Protein AF-A0A966CPY6-F1 (afdb_monomer_lite)

pLDDT: mean 91.12, std 6.65, range [56.59, 97.69]

Foldseek 3Di:
DQKQWDWDWDDDPPQKIWIKIAIPPFAQDPPPRDTDRIDTPPFMAHNDQDDPVSVVSRVVSVVVSVVVRVVVSCVRCVVVDDDPVNVVVVVLVVLQQDFLLVLLVVVLVPDDDPLSVLSVQLSVLVCVVQVNGDGNVNDDQVVLVVSLVCQQADCDPVDNVHRRDLQSSLSSSVSVLVSLVVCVVVVSDVDSRSVVYDGRDDDDDDDDDDDPVLLVVLVVFDAPDLLLSLLVNLCVQPVDDSVCLQQDFLLQWDQDPPQGIWGFDQRPPPRDTDIDHGDPVSVVSWDPRDDRNDRRSPPDDDDPVSVVSVVVSSVRD

Sequence (317 aa):
MATKVTLRQKKISKGRQSLYLDFYPAIPHPETGEPTRREFLGLYIFEKPKTPIDKQHNTETLQIGESIRQKRENFLNKPEIYSEYEKEQLRKKEKGEQCFIEYFRKLANKRKASNHDNWVSALNYIEAFTNGKLKFADLNEKFLEDFKEYLLSTKSKKSDKTTLSQNSAVSYFNKVKAALKQAYKDGILQNDLNAKISPIKAAETRREYLTIEELNKLVKTPCNNDLLKRAALFSALTGLRFSDIQKMVWGELEYIEGQGYFLNFNQKKTNGIEYYPISEQAVSLLNEKGEPTAKVFEGLEYSAYHNKHLFQWIGAA

Secondary structure (DSSP, 8-state):
-PPEEEEEEEEETTTEEEEEEEEEEEEE-TTT-SEEEEEEEEEEEESS--SHHHHHHHHHHHHHHHHHHHHHHHHHTTTT---HHHHHHHHHHHHHTSBHHHHHHHHHHT--GGGHHHHHHHHHHHHHHHTT--BGGG--HHHHHHHHHHHHHSEETTEEEEEPPHHHHHHHHHHHHHHHHHHHHTTSSSS-HHHHSPPPPPPP-PPP---HHHHHHHHHS--S-HHHHHHHHHHHHH---HHHHTT-BGGGEEEETTTEEEEEEE-TTT--EEEEEE-HHHHTTS-S---TTSBTTTT----HHHHHHHHHHHHH-

Radius of gyration: 38.35 Å; chains: 1; bounding box: 81×44×109 Å

Structure (mmCIF, N/CA/C/O backbone):
data_AF-A0A966CPY6-F1
#
_entry.id   AF-A0A966CPY6-F1
#
loop_
_atom_site.group_PDB
_atom_site.id
_atom_site.type_symbol
_atom_site.label_atom_id
_atom_site.label_alt_id
_atom_site.label_comp_id
_atom_site.label_asym_id
_atom_site.label_entity_id
_atom_site.label_seq_id
_atom_site.pdbx_PDB_ins_code
_atom_site.Cartn_x
_atom_site.Cartn_y
_atom_site.Cartn_z
_atom_site.occupancy
_atom_site.B_iso_or_equiv
_atom_site.auth_seq_id
_atom_site.auth_comp_id
_atom_site.auth_asym_id
_atom_site.auth_atom_id
_atom_site.pdbx_PDB_model_num
ATOM 1 N N . MET A 1 1 ? -40.790 -3.137 22.969 1.00 61.34 1 MET A N 1
ATOM 2 C CA . MET A 1 1 ? -41.794 -2.712 23.966 1.00 61.34 1 MET A CA 1
ATOM 3 C C . MET A 1 1 ? -41.071 -2.590 25.290 1.00 61.34 1 MET A C 1
ATOM 5 O O . MET A 1 1 ? -40.656 -3.615 25.822 1.00 61.34 1 MET A O 1
ATOM 9 N N . ALA A 1 2 ? -40.911 -1.367 25.794 1.00 80.75 2 ALA A N 1
ATOM 10 C CA . ALA A 1 2 ? -40.274 -1.114 27.079 1.00 80.75 2 ALA A CA 1
ATOM 11 C C . ALA A 1 2 ? -40.976 -1.876 28.215 1.00 80.75 2 ALA A C 1
ATOM 13 O O . ALA A 1 2 ? -42.200 -1.823 28.360 1.00 80.75 2 ALA A O 1
ATOM 14 N N . THR A 1 3 ? -40.190 -2.563 29.038 1.00 87.75 3 THR A N 1
ATOM 15 C CA . THR A 1 3 ? -40.637 -3.146 30.300 1.00 87.75 3 THR A CA 1
ATOM 16 C C . THR A 1 3 ? -40.741 -2.044 31.345 1.00 87.75 3 THR A C 1
ATOM 18 O O . THR A 1 3 ? -39.749 -1.411 31.706 1.00 87.75 3 THR A O 1
ATOM 21 N N . LYS A 1 4 ? -41.949 -1.821 31.860 1.00 90.81 4 LYS A N 1
ATOM 22 C CA . LYS A 1 4 ? -42.188 -0.883 32.958 1.00 90.81 4 LYS A CA 1
ATOM 23 C C . LYS A 1 4 ? -41.851 -1.553 34.284 1.00 90.81 4 LYS A C 1
ATOM 25 O O . LYS A 1 4 ? -42.346 -2.650 34.554 1.00 90.81 4 LYS A O 1
ATOM 30 N N . VAL A 1 5 ? -41.063 -0.881 35.125 1.00 95.25 5 VAL A N 1
ATOM 31 C CA . VAL A 1 5 ? -40.697 -1.386 36.459 1.00 95.25 5 VAL A CA 1
ATOM 32 C C . VAL A 1 5 ? -41.301 -0.491 37.531 1.00 95.25 5 VAL A C 1
ATOM 34 O O . VAL A 1 5 ? -40.997 0.696 37.605 1.00 95.25 5 VAL A O 1
ATOM 37 N N . THR A 1 6 ? -42.148 -1.046 38.396 1.00 96.50 6 THR A N 1
ATOM 38 C CA . THR A 1 6 ? -42.802 -0.286 39.477 1.00 96.50 6 THR A CA 1
ATOM 39 C C . THR A 1 6 ? -42.361 -0.808 40.837 1.00 96.50 6 THR A C 1
ATOM 41 O O . THR A 1 6 ? -42.453 -2.007 41.089 1.00 96.50 6 THR A O 1
ATOM 44 N N . LEU A 1 7 ? -41.920 0.077 41.735 1.00 97.50 7 LEU A N 1
ATOM 45 C CA . LEU A 1 7 ? -41.663 -0.286 43.128 1.00 97.50 7 LEU A CA 1
ATOM 46 C C . LEU A 1 7 ? -43.003 -0.437 43.861 1.00 97.50 7 LEU A C 1
ATOM 48 O O . LEU A 1 7 ? -43.820 0.483 43.882 1.00 97.50 7 LEU A O 1
ATOM 52 N N . ARG A 1 8 ? -43.249 -1.606 44.451 1.00 96.94 8 ARG A N 1
ATOM 53 C CA . ARG A 1 8 ? -44.476 -1.917 45.190 1.00 96.94 8 ARG A CA 1
ATOM 54 C C . ARG A 1 8 ? -44.164 -2.457 46.580 1.00 96.94 8 ARG A C 1
ATOM 56 O O . ARG A 1 8 ? -43.055 -2.887 46.882 1.00 96.94 8 ARG A O 1
ATOM 63 N N . GLN A 1 9 ? -45.187 -2.439 47.428 1.00 96.50 9 GLN A N 1
ATOM 64 C CA . GLN A 1 9 ? -45.127 -2.869 48.822 1.00 96.50 9 GLN A CA 1
ATOM 65 C C . GLN A 1 9 ? -46.063 -4.060 49.041 1.00 96.50 9 GLN A C 1
ATOM 67 O O . GLN A 1 9 ? -47.168 -4.104 48.493 1.00 96.50 9 GLN A O 1
ATOM 72 N N . LYS A 1 10 ? -45.633 -5.043 49.835 1.00 95.25 10 LYS A N 1
ATOM 73 C CA . LYS A 1 10 ? -46.457 -6.189 50.250 1.00 95.25 10 LYS A CA 1
ATOM 74 C C . LYS A 1 10 ? -46.386 -6.347 51.762 1.00 95.25 10 LYS A C 1
ATOM 76 O O . LYS A 1 10 ? -45.291 -6.422 52.312 1.00 95.25 10 LYS A O 1
ATOM 81 N N . LYS A 1 11 ? -47.538 -6.431 52.436 1.00 95.75 11 LYS A N 1
ATOM 82 C CA . LYS A 1 11 ? -47.587 -6.677 53.886 1.00 95.75 11 LYS A CA 1
ATOM 83 C C . LYS A 1 11 ? -46.911 -8.006 54.231 1.00 95.75 11 LYS A C 1
ATOM 85 O O . LYS A 1 11 ? -47.113 -9.006 53.542 1.00 95.75 11 LYS A O 1
ATOM 90 N N . ILE A 1 12 ? -46.126 -7.995 55.302 1.00 93.38 12 ILE A N 1
ATOM 91 C CA . ILE A 1 12 ? -45.437 -9.154 55.870 1.00 93.38 12 ILE A CA 1
ATOM 92 C C . ILE A 1 12 ? -45.636 -9.186 57.394 1.00 93.38 12 ILE A C 1
ATOM 94 O O . ILE A 1 12 ? -46.230 -8.287 57.992 1.00 93.38 12 ILE A O 1
ATOM 98 N N . SER A 1 13 ? -45.137 -10.242 58.035 1.00 91.44 13 SER A N 1
ATOM 99 C CA . SER A 1 13 ? -45.233 -10.426 59.484 1.00 91.44 13 SER A CA 1
ATOM 100 C C . SER A 1 13 ? -44.619 -9.265 60.284 1.00 91.44 13 SER A C 1
ATOM 102 O O . SER A 1 13 ? -43.684 -8.583 59.845 1.00 91.44 13 SER A O 1
ATOM 104 N N . LYS A 1 14 ? -45.113 -9.097 61.519 1.00 90.81 14 LYS A N 1
ATOM 105 C CA . LYS A 1 14 ? -44.635 -8.104 62.499 1.00 90.81 14 LYS A CA 1
ATOM 106 C C . LYS A 1 14 ? -44.871 -6.639 62.087 1.00 90.81 14 LYS A C 1
ATOM 108 O O . LYS A 1 14 ? -44.052 -5.783 62.398 1.00 90.81 14 LYS A O 1
ATOM 113 N N . GLY A 1 15 ? -45.976 -6.344 61.393 1.00 91.88 15 GLY A N 1
ATOM 114 C CA . GLY A 1 15 ? -46.367 -4.964 61.055 1.00 91.88 15 GLY A CA 1
ATOM 115 C C . GLY A 1 15 ? -45.402 -4.269 60.090 1.00 91.88 15 GLY A C 1
ATOM 116 O O . GLY A 1 15 ? -45.160 -3.066 60.200 1.00 91.88 15 GLY A O 1
ATOM 117 N N . ARG A 1 16 ? -44.804 -5.038 59.177 1.00 94.31 16 ARG A N 1
ATOM 118 C CA . ARG A 1 16 ? -43.844 -4.559 58.178 1.00 94.31 16 ARG A CA 1
ATOM 119 C C . ARG A 1 16 ? -44.403 -4.751 56.773 1.00 94.31 16 ARG A C 1
ATOM 121 O O . ARG A 1 16 ? -45.290 -5.573 56.545 1.00 94.31 16 ARG A O 1
ATOM 128 N N . GLN A 1 17 ? -43.848 -4.028 55.814 1.00 96.38 17 GLN A N 1
ATOM 129 C CA . GLN A 1 17 ? -44.116 -4.198 54.393 1.00 96.38 17 GLN A CA 1
ATOM 130 C C . GLN A 1 17 ? -42.796 -4.421 53.662 1.00 96.38 17 GLN A C 1
ATOM 132 O O . GLN A 1 17 ? -41.859 -3.651 53.841 1.00 96.38 17 GLN A O 1
ATOM 137 N N . SER A 1 18 ? -42.711 -5.473 52.854 1.00 96.81 18 SER A N 1
ATOM 138 C CA . SER A 1 18 ? -41.544 -5.742 52.015 1.00 96.81 18 SER A CA 1
ATOM 139 C C . SER A 1 18 ? -41.658 -5.006 50.682 1.00 96.81 18 SER A C 1
ATOM 141 O O . SER A 1 18 ? -42.750 -4.936 50.108 1.00 96.81 18 SER A O 1
ATOM 143 N N . LEU 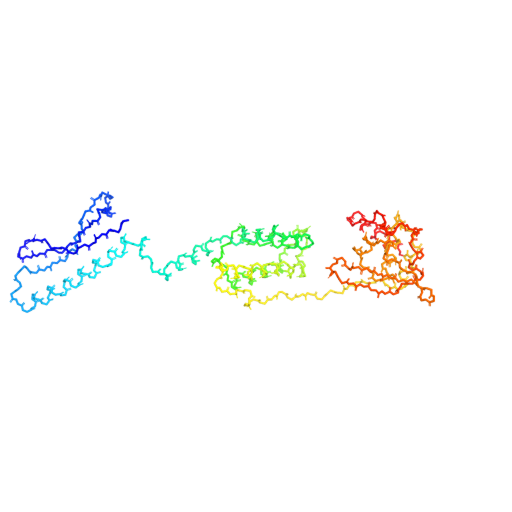A 1 19 ? -40.535 -4.477 50.197 1.00 97.69 19 LEU A N 1
ATOM 144 C CA . LEU A 1 19 ? -40.430 -3.848 48.884 1.00 97.69 19 LEU A CA 1
ATOM 145 C C . LEU A 1 19 ? -40.114 -4.888 47.806 1.00 97.69 19 LEU A C 1
ATOM 147 O O . LEU A 1 19 ? -39.253 -5.753 47.982 1.00 97.69 19 LEU A O 1
ATOM 151 N N . TYR A 1 20 ? -40.797 -4.782 46.671 1.00 97.06 20 TYR A N 1
ATOM 152 C CA . TYR A 1 20 ? -40.558 -5.611 45.494 1.00 97.06 20 TYR A CA 1
ATOM 153 C C . TYR A 1 20 ? -40.763 -4.806 44.214 1.00 97.06 20 TYR A C 1
ATOM 155 O O . TYR A 1 20 ? -41.496 -3.816 44.196 1.00 97.06 20 TYR A O 1
ATOM 163 N N . LEU A 1 21 ? -40.122 -5.243 43.138 1.00 97.38 21 LEU A N 1
ATOM 164 C CA . LEU A 1 21 ? -40.323 -4.706 41.800 1.00 97.38 21 LEU A CA 1
ATOM 165 C C . LEU A 1 21 ? -41.431 -5.487 41.099 1.00 97.38 21 LEU A C 1
ATOM 167 O O . LEU A 1 21 ? -41.453 -6.714 41.155 1.00 97.38 21 LEU A O 1
ATOM 171 N N . ASP A 1 22 ? -42.341 -4.771 40.450 1.00 96.44 22 ASP A N 1
ATOM 172 C CA . ASP A 1 22 ? -43.388 -5.310 39.585 1.00 96.44 22 ASP A CA 1
ATOM 173 C C . ASP A 1 22 ? -43.057 -4.987 38.123 1.00 96.44 22 ASP A C 1
ATOM 175 O O . ASP A 1 22 ? -42.852 -3.817 37.785 1.00 96.44 22 ASP A O 1
ATOM 179 N N . PHE A 1 23 ? -43.006 -6.018 37.278 1.00 95.25 23 PHE A N 1
ATOM 180 C CA . PHE A 1 23 ? -42.656 -5.920 35.858 1.00 95.25 23 PHE A CA 1
ATOM 181 C C . PHE A 1 23 ? -43.891 -6.064 34.967 1.00 95.25 23 PHE A C 1
ATOM 183 O O . PHE A 1 23 ? -44.749 -6.928 35.202 1.00 95.25 23 PHE A O 1
ATOM 190 N N . TYR A 1 24 ? -43.965 -5.232 33.927 1.00 91.94 24 TYR A N 1
ATOM 191 C CA . TYR A 1 24 ? -44.947 -5.362 32.853 1.00 91.94 24 TYR A CA 1
ATOM 192 C C . TYR A 1 24 ? -44.327 -4.998 31.488 1.00 91.94 24 TYR A C 1
ATOM 194 O O . TYR A 1 24 ? -43.913 -3.847 31.326 1.00 91.94 24 TYR A O 1
ATOM 202 N N . PRO A 1 25 ? -44.284 -5.920 30.502 1.00 91.81 25 PRO A N 1
ATOM 203 C CA . PRO A 1 25 ? -44.668 -7.336 30.590 1.00 91.81 25 PRO A CA 1
ATOM 204 C C . PRO A 1 25 ? -43.749 -8.148 31.529 1.00 91.81 25 PRO A C 1
ATOM 206 O O . PRO A 1 25 ? -42.799 -7.616 32.099 1.00 91.81 25 PRO A O 1
ATOM 209 N N . ALA A 1 26 ? -44.078 -9.426 31.753 1.00 91.81 26 ALA A N 1
ATOM 210 C CA . ALA A 1 26 ? -43.266 -10.321 32.581 1.00 91.81 26 ALA A CA 1
ATOM 211 C C . ALA A 1 26 ? -41.861 -10.518 31.982 1.00 91.81 26 ALA A C 1
ATOM 213 O O . ALA A 1 26 ? -41.711 -10.553 30.761 1.00 91.81 26 ALA A O 1
ATOM 214 N N . ILE A 1 27 ? -40.856 -10.677 32.843 1.00 89.69 27 ILE A N 1
ATOM 215 C CA . ILE A 1 27 ? -39.461 -10.917 32.450 1.00 89.69 27 ILE A CA 1
ATOM 216 C C . ILE A 1 27 ? -39.050 -12.356 32.791 1.00 89.69 27 ILE A C 1
ATOM 218 O O . ILE A 1 27 ? -39.612 -12.925 33.725 1.00 89.69 27 ILE A O 1
ATOM 222 N N . PRO A 1 28 ? -38.069 -12.956 32.100 1.00 88.38 28 PRO A N 1
ATOM 223 C CA . PRO A 1 28 ? -37.533 -14.261 32.484 1.00 88.38 28 PRO A CA 1
ATOM 224 C C . PRO A 1 28 ? -36.902 -14.216 33.883 1.00 88.38 28 PRO A C 1
ATOM 226 O O . PRO A 1 28 ? -36.107 -13.321 34.183 1.00 88.38 28 PRO A O 1
ATOM 229 N N . HIS A 1 29 ? -37.246 -15.172 34.745 1.00 84.56 29 HIS A N 1
ATOM 230 C CA . HIS A 1 29 ? -36.636 -15.297 36.066 1.00 84.56 29 HIS A CA 1
ATOM 231 C C . HIS A 1 29 ? -35.150 -15.690 35.931 1.00 84.56 29 HIS A C 1
ATOM 233 O O . HIS A 1 29 ? -34.853 -16.618 35.177 1.00 84.56 29 HIS A O 1
ATOM 239 N N . PRO A 1 30 ? -34.211 -15.053 36.664 1.00 76.12 30 PRO A N 1
ATOM 240 C CA . PRO A 1 30 ? -32.772 -15.279 36.481 1.00 76.12 30 PRO A CA 1
ATOM 241 C C . PRO A 1 30 ? -32.321 -16.735 36.656 1.00 76.12 30 PRO A C 1
ATOM 243 O O . PRO A 1 30 ? -31.389 -17.164 35.987 1.00 76.12 30 PRO A O 1
ATOM 246 N N . GLU A 1 31 ? -32.972 -17.481 37.551 1.00 81.44 31 GLU A N 1
ATOM 247 C CA . GLU A 1 31 ? -32.581 -18.859 37.893 1.00 81.44 31 GLU A CA 1
ATOM 248 C C . GLU A 1 31 ? -33.392 -19.927 37.155 1.00 81.44 31 GLU A C 1
ATOM 250 O O . GLU A 1 31 ? -32.872 -20.995 36.852 1.00 81.44 31 GLU A O 1
ATOM 255 N N . THR A 1 32 ? -34.670 -19.661 36.877 1.00 85.00 32 THR A N 1
ATOM 256 C CA . THR A 1 32 ? -35.603 -20.680 36.368 1.00 85.00 32 THR A CA 1
ATOM 257 C C . THR A 1 32 ? -35.980 -20.452 34.910 1.00 85.00 32 THR A C 1
ATOM 259 O O . THR A 1 32 ? -36.564 -21.336 34.298 1.00 85.00 32 THR A O 1
ATOM 262 N N . GLY A 1 33 ? -35.693 -19.275 34.342 1.00 83.25 33 GLY A N 1
ATOM 263 C CA . GLY A 1 33 ? -36.086 -18.892 32.982 1.00 83.25 33 GLY A CA 1
ATOM 264 C C . GLY A 1 33 ? -37.585 -18.617 32.801 1.00 83.25 33 GLY A C 1
ATOM 265 O O . GLY A 1 33 ? -37.963 -17.922 31.860 1.00 83.25 33 GLY A O 1
ATOM 266 N N . GLU A 1 34 ? -38.430 -19.090 33.719 1.00 89.44 34 GLU A N 1
ATOM 267 C CA . GLU A 1 34 ? -39.881 -18.908 33.689 1.00 89.44 34 GLU A CA 1
ATOM 268 C C . GLU A 1 34 ? -40.290 -17.426 33.795 1.00 89.44 34 GLU A C 1
ATOM 270 O O . GLU A 1 34 ? -39.645 -16.656 34.518 1.00 89.44 34 GLU A O 1
ATOM 275 N N . PRO A 1 35 ? -41.377 -16.994 33.128 1.00 91.06 35 PRO A N 1
ATOM 276 C CA . PRO A 1 35 ? -41.856 -15.621 33.220 1.00 91.06 35 PRO A CA 1
ATOM 277 C C . PRO A 1 35 ? -42.236 -15.233 34.656 1.00 91.06 35 PRO A C 1
ATOM 279 O O . PRO A 1 35 ? -43.163 -15.781 35.252 1.00 91.06 35 PRO A O 1
ATOM 282 N N . THR A 1 36 ? -41.574 -14.214 35.197 1.00 93.06 36 THR A N 1
ATOM 283 C CA . THR A 1 36 ? -41.914 -13.596 36.478 1.00 93.06 36 THR A CA 1
ATOM 284 C C . THR A 1 36 ? -42.356 -12.151 36.302 1.00 93.06 36 THR A C 1
ATOM 286 O O . THR A 1 36 ? -41.844 -11.382 35.487 1.00 93.06 36 THR A O 1
ATOM 289 N N . ARG A 1 37 ? -43.323 -11.755 37.128 1.00 94.31 37 ARG A N 1
ATOM 290 C CA . ARG A 1 37 ? -43.753 -10.364 37.272 1.00 94.31 37 ARG A CA 1
ATOM 291 C C . ARG A 1 37 ? -43.210 -9.686 38.519 1.00 94.31 37 ARG A C 1
ATOM 293 O O . ARG A 1 37 ? -43.475 -8.504 38.698 1.00 94.31 37 ARG A O 1
ATOM 300 N N . ARG A 1 38 ? -42.519 -10.409 39.404 1.00 94.12 38 ARG A N 1
ATOM 301 C CA . ARG A 1 38 ? -42.133 -9.893 40.722 1.00 94.12 38 ARG A CA 1
ATOM 302 C C . ARG A 1 38 ? -40.709 -10.285 41.097 1.00 94.12 38 ARG A C 1
ATOM 304 O O . ARG A 1 38 ? -40.342 -11.446 40.963 1.00 94.12 38 ARG A O 1
ATOM 311 N N . GLU A 1 39 ? -39.961 -9.330 41.640 1.00 94.75 39 GLU A N 1
ATOM 312 C CA . GLU A 1 39 ? -38.629 -9.531 42.232 1.00 94.75 39 GLU A CA 1
ATOM 313 C C . GLU A 1 39 ? -38.594 -8.848 43.609 1.00 94.75 39 GLU A C 1
ATOM 315 O O . GLU A 1 39 ? -38.745 -7.630 43.708 1.00 94.75 39 GLU A O 1
ATOM 320 N N . PHE A 1 40 ? -38.472 -9.625 44.691 1.00 94.81 40 PHE A N 1
ATOM 321 C CA . PHE A 1 40 ? -38.436 -9.092 46.059 1.00 94.81 40 PHE A CA 1
ATOM 322 C C . PHE A 1 40 ? -37.035 -8.585 46.401 1.00 94.81 40 PHE A C 1
ATOM 324 O O . PHE A 1 40 ? -36.060 -9.305 46.227 1.00 94.81 40 PHE A O 1
ATOM 331 N N . LEU A 1 41 ? -36.941 -7.367 46.943 1.00 95.25 41 LEU A N 1
ATOM 332 C CA . LEU A 1 41 ? -35.656 -6.692 47.173 1.00 95.25 41 LEU A CA 1
ATOM 333 C C . LEU A 1 41 ? -34.976 -7.082 48.495 1.00 95.25 41 LEU A C 1
ATOM 335 O O . LEU A 1 41 ? -33.896 -6.587 48.797 1.00 95.25 41 LEU A O 1
ATOM 339 N N . GLY A 1 42 ? -35.641 -7.872 49.343 1.00 94.31 42 GLY A N 1
ATOM 340 C CA . GLY A 1 42 ? -35.189 -8.139 50.717 1.00 94.31 42 GLY A CA 1
ATOM 341 C C . GLY A 1 42 ? -35.278 -6.927 51.660 1.00 94.31 42 GLY A C 1
ATOM 342 O O . GLY A 1 42 ? -34.964 -7.039 52.841 1.00 94.31 42 GLY A O 1
ATOM 343 N N . LEU A 1 43 ? -35.751 -5.780 51.167 1.00 95.38 43 LEU A N 1
ATOM 344 C CA . LEU A 1 43 ? -35.952 -4.554 51.934 1.00 95.38 43 LEU A CA 1
ATOM 345 C C . LEU A 1 43 ? -37.341 -4.532 52.582 1.00 95.38 43 LEU A C 1
ATOM 347 O O . LEU A 1 43 ? -38.312 -5.047 52.011 1.00 95.38 43 LEU A O 1
ATOM 351 N N . TYR A 1 44 ? -37.453 -3.900 53.753 1.00 96.19 44 TYR A N 1
ATOM 352 C CA . TYR A 1 44 ? -38.731 -3.693 54.428 1.00 96.19 44 TYR A CA 1
ATOM 353 C C . TYR A 1 44 ? -38.855 -2.308 55.062 1.00 96.19 44 TYR A C 1
ATOM 355 O O . TYR A 1 44 ? -37.881 -1.720 55.526 1.00 96.19 44 TYR A O 1
ATOM 363 N N . ILE A 1 45 ? -40.099 -1.852 55.160 1.00 96.38 45 ILE A N 1
ATOM 364 C CA . ILE A 1 45 ? -40.512 -0.650 55.883 1.00 96.38 45 ILE A CA 1
ATOM 365 C C . ILE A 1 45 ? -41.516 -1.017 56.980 1.00 96.38 45 ILE A C 1
ATOM 367 O O . ILE A 1 45 ? -42.192 -2.047 56.905 1.00 96.38 45 ILE A O 1
ATOM 371 N N . PHE A 1 46 ? -41.626 -0.193 58.015 1.00 96.06 46 PHE A N 1
ATOM 372 C CA . PHE A 1 46 ? -42.645 -0.338 59.055 1.00 96.06 46 PHE A CA 1
ATOM 373 C C . PHE A 1 46 ? -43.991 0.199 58.551 1.00 96.06 46 PHE A C 1
ATOM 375 O O . PHE A 1 46 ? -44.051 1.325 58.065 1.00 96.06 46 PHE A O 1
ATOM 382 N N . GLU A 1 47 ? -45.074 -0.580 58.681 1.00 92.50 47 GLU A N 1
ATOM 383 C CA . GLU A 1 47 ? -46.421 -0.199 58.208 1.00 92.50 47 GLU A CA 1
ATOM 384 C C . GLU A 1 47 ? -46.986 0.996 58.990 1.00 92.50 47 GLU A C 1
ATOM 386 O O . GLU A 1 47 ? -47.693 1.838 58.442 1.00 92.50 47 GLU A O 1
ATOM 391 N N . LYS A 1 48 ? -46.659 1.072 60.284 1.00 92.12 48 LYS A N 1
ATOM 392 C CA . LYS A 1 48 ? -47.033 2.166 61.187 1.00 92.12 48 LYS A CA 1
ATOM 393 C C . LYS A 1 48 ? -45.794 2.603 61.987 1.00 92.12 48 LYS A C 1
ATOM 395 O O . LYS A 1 48 ? -45.638 2.137 63.117 1.00 92.12 48 LYS A O 1
ATOM 400 N N . PRO A 1 49 ? -44.891 3.423 61.413 1.00 90.12 49 PRO A N 1
ATOM 401 C CA . PRO A 1 49 ? -43.672 3.861 62.097 1.00 90.12 49 PRO A CA 1
ATOM 402 C C . PRO A 1 49 ? -44.038 4.728 63.309 1.00 90.12 49 PRO A C 1
ATOM 404 O O . PRO A 1 49 ? -44.782 5.702 63.169 1.00 90.12 49 PRO A O 1
ATOM 407 N N . LYS A 1 50 ? -43.551 4.366 64.503 1.00 90.75 50 LYS A N 1
ATOM 408 C CA . LYS A 1 50 ? -43.927 5.041 65.759 1.00 90.75 50 LYS A CA 1
ATOM 409 C C . LYS A 1 50 ? -42.875 6.050 66.198 1.00 90.75 50 LYS A C 1
ATOM 411 O O . LYS A 1 50 ? -43.228 7.107 66.712 1.00 90.75 50 LYS A O 1
ATOM 416 N N . THR A 1 51 ? -41.602 5.736 65.981 1.00 93.44 51 THR A N 1
ATOM 417 C CA . THR A 1 51 ? -40.478 6.579 66.398 1.00 93.44 51 THR A CA 1
ATOM 418 C C . THR A 1 51 ? -39.930 7.417 65.233 1.00 93.44 51 THR A C 1
ATOM 420 O O . THR A 1 51 ? -40.152 7.075 64.066 1.00 93.44 51 THR A O 1
ATOM 423 N N . PRO A 1 52 ? -39.198 8.516 65.503 1.00 92.81 52 PRO A N 1
ATOM 424 C CA . PRO A 1 52 ? -38.459 9.243 64.468 1.00 92.81 52 PRO A CA 1
ATOM 425 C C . PRO A 1 52 ? -37.477 8.349 63.697 1.00 92.81 52 PRO A C 1
ATOM 427 O O . PRO A 1 52 ? -37.365 8.478 62.481 1.00 92.81 52 PRO A O 1
ATOM 430 N N . ILE A 1 53 ? -36.847 7.391 64.385 1.00 93.69 53 ILE A N 1
ATOM 431 C CA . ILE A 1 53 ? -35.921 6.417 63.792 1.00 93.69 53 ILE A CA 1
ATOM 432 C C . ILE A 1 53 ? -36.656 5.523 62.784 1.00 93.69 53 ILE A C 1
ATOM 434 O O . ILE A 1 53 ? -36.176 5.341 61.669 1.00 93.69 53 ILE A O 1
ATOM 438 N N . ASP A 1 54 ? -37.860 5.039 63.112 1.00 92.50 54 ASP A N 1
ATOM 439 C CA . ASP A 1 54 ? -38.662 4.218 62.188 1.00 92.50 54 ASP A CA 1
ATOM 440 C C . ASP A 1 54 ? -39.042 4.994 60.916 1.00 92.50 54 ASP A C 1
ATOM 442 O O . ASP A 1 54 ? -39.075 4.437 59.816 1.00 92.50 54 ASP A O 1
ATOM 446 N N . LYS A 1 55 ? -39.348 6.292 61.056 1.00 93.00 55 LYS A N 1
ATOM 447 C CA . LYS A 1 55 ? -39.682 7.168 59.922 1.00 93.00 55 LYS A CA 1
ATOM 448 C C . LYS A 1 55 ? -38.462 7.417 59.034 1.00 93.00 55 LYS A C 1
ATOM 450 O O . LYS A 1 55 ? -38.591 7.379 57.808 1.00 93.00 55 LYS A O 1
ATOM 455 N N . GLN A 1 56 ? -37.296 7.635 59.640 1.00 94.88 56 GLN A N 1
ATOM 456 C CA . GLN A 1 56 ? -36.038 7.803 58.917 1.00 94.88 56 GLN A CA 1
ATOM 457 C C . GLN A 1 56 ? -35.655 6.516 58.174 1.00 94.88 56 GLN A C 1
ATOM 459 O O . GLN A 1 56 ? -35.451 6.565 56.963 1.00 94.88 56 GLN A O 1
ATOM 464 N N . HIS A 1 57 ? -35.703 5.361 58.849 1.00 95.19 57 HIS A N 1
ATOM 465 C CA . HIS A 1 57 ? -35.494 4.041 58.239 1.00 95.19 57 HIS A CA 1
ATOM 466 C C . HIS A 1 57 ? -36.392 3.828 57.017 1.00 95.19 57 HIS A C 1
ATOM 468 O O . HIS A 1 57 ? -35.921 3.416 55.957 1.00 95.19 57 HIS A O 1
ATOM 474 N N . ASN A 1 58 ? -37.690 4.137 57.133 1.00 97.06 58 ASN A N 1
ATOM 475 C CA . ASN A 1 58 ? -38.623 4.021 56.012 1.00 97.06 58 ASN A CA 1
ATOM 476 C C . ASN A 1 58 ? -38.227 4.925 54.836 1.00 97.06 58 ASN A C 1
ATOM 478 O O . ASN A 1 58 ? -38.293 4.489 53.689 1.00 97.06 58 ASN A O 1
ATOM 482 N N . THR A 1 59 ? -37.817 6.163 55.117 1.00 95.69 59 THR A N 1
ATOM 483 C CA . THR A 1 59 ? -37.416 7.140 54.094 1.00 95.69 59 THR A CA 1
ATOM 484 C C . THR A 1 59 ? -36.184 6.662 53.331 1.00 95.69 59 THR A C 1
ATOM 486 O O . THR A 1 59 ? -36.217 6.575 52.105 1.00 95.69 59 THR A O 1
ATOM 489 N N . GLU A 1 60 ? -35.131 6.278 54.052 1.00 95.56 60 GLU A N 1
ATOM 490 C CA . GLU A 1 60 ? -33.883 5.775 53.470 1.00 95.56 60 GLU A CA 1
ATOM 491 C C . GLU A 1 60 ? -34.122 4.475 52.691 1.00 95.56 60 GLU A C 1
ATOM 493 O O . GLU A 1 60 ? -33.683 4.327 51.550 1.00 95.56 60 GLU A O 1
ATOM 498 N N . THR A 1 61 ? -34.908 3.552 53.250 1.00 95.75 61 THR A N 1
ATOM 499 C CA . THR A 1 61 ? -3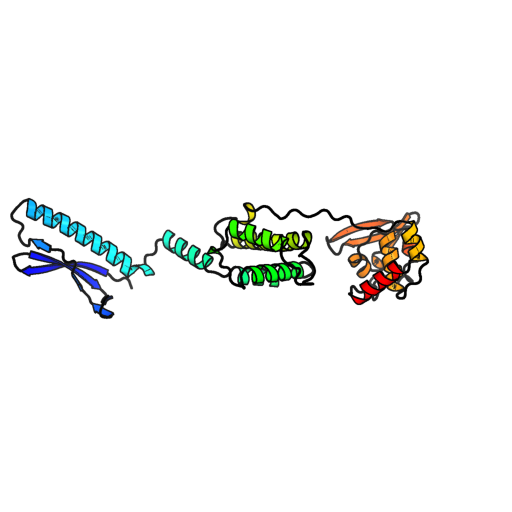5.218 2.275 52.593 1.00 95.75 61 THR A CA 1
ATOM 500 C C . THR A 1 61 ? -36.012 2.471 51.299 1.00 95.75 61 THR A C 1
ATOM 502 O O . THR A 1 61 ? -35.756 1.782 50.309 1.00 95.75 61 THR A O 1
ATOM 505 N N . LEU A 1 62 ? -36.959 3.415 51.269 1.00 96.12 62 LEU A N 1
ATOM 506 C CA . LEU A 1 62 ? -37.703 3.755 50.053 1.00 96.12 62 LEU A CA 1
ATOM 507 C C . LEU A 1 62 ? -36.801 4.397 48.994 1.00 96.12 62 LEU A C 1
ATOM 509 O O . LEU A 1 62 ? -36.918 4.043 47.823 1.00 96.12 62 LEU A O 1
ATOM 513 N N . GLN A 1 63 ? -35.876 5.277 49.388 1.00 95.31 63 GLN A N 1
ATOM 514 C CA . GLN A 1 63 ? -34.890 5.861 48.469 1.00 95.31 63 GLN A CA 1
ATOM 515 C C . GLN A 1 63 ? -33.987 4.787 47.848 1.00 95.31 63 GLN A C 1
ATOM 517 O O . GLN A 1 63 ? -33.766 4.788 46.634 1.00 95.31 63 GLN A O 1
ATOM 522 N N . ILE A 1 64 ? -33.516 3.830 48.653 1.00 94.69 64 ILE A N 1
ATOM 523 C CA . ILE A 1 64 ? -32.745 2.680 48.163 1.00 94.69 64 ILE A CA 1
ATOM 524 C C . ILE A 1 64 ? -33.590 1.854 47.184 1.00 94.69 64 ILE A C 1
ATOM 526 O O . ILE A 1 64 ? -33.127 1.538 46.087 1.00 94.69 64 ILE A O 1
ATOM 530 N N . GLY A 1 65 ? -34.839 1.541 47.544 1.00 96.56 65 GLY A N 1
ATOM 531 C CA . GLY A 1 65 ? -35.765 0.802 46.684 1.00 96.56 65 GLY A CA 1
ATOM 532 C C . GLY A 1 65 ? -36.000 1.484 45.333 1.00 96.56 65 GLY A C 1
ATOM 533 O O . GLY A 1 65 ? -35.981 0.819 44.297 1.00 96.56 65 GLY A O 1
ATOM 534 N N . GLU A 1 66 ? -36.153 2.809 45.324 1.00 95.75 66 GLU A N 1
ATOM 535 C CA . GLU A 1 66 ? -36.352 3.590 44.100 1.00 95.75 66 GLU A CA 1
ATOM 536 C C . GLU A 1 66 ? -35.088 3.624 43.228 1.00 95.75 66 GLU A C 1
ATOM 538 O O . GLU A 1 66 ? -35.168 3.461 42.009 1.00 95.75 66 GLU A O 1
ATOM 543 N N . SER A 1 67 ? -33.900 3.727 43.836 1.00 92.81 67 SER A N 1
ATOM 544 C CA . SER A 1 67 ? -32.628 3.614 43.109 1.00 92.81 67 SER A CA 1
ATOM 545 C C . SER A 1 67 ? -32.471 2.243 42.437 1.00 92.81 67 SER A C 1
ATOM 547 O O . SER A 1 67 ? -32.058 2.156 41.277 1.00 92.81 67 SER A O 1
ATOM 549 N N . ILE A 1 68 ? -32.844 1.161 43.133 1.00 94.44 68 ILE A N 1
ATOM 550 C CA . ILE A 1 68 ? -32.829 -0.198 42.571 1.00 94.44 68 ILE A CA 1
ATOM 551 C C . ILE A 1 68 ? -33.828 -0.309 41.413 1.00 94.44 68 ILE A C 1
ATOM 553 O O . ILE A 1 68 ? -33.472 -0.821 40.350 1.00 94.44 68 ILE A O 1
ATOM 557 N N . ARG A 1 69 ? -35.049 0.214 41.580 1.00 95.31 69 ARG A N 1
ATOM 558 C CA . ARG A 1 69 ? -36.082 0.243 40.534 1.00 95.31 69 ARG A CA 1
ATOM 559 C C . ARG A 1 69 ? -35.590 0.952 39.269 1.00 95.31 69 ARG A C 1
ATOM 561 O O . ARG A 1 69 ? -35.706 0.385 38.185 1.00 95.31 69 ARG A O 1
ATOM 568 N N . GLN A 1 70 ? -34.980 2.133 39.407 1.00 90.25 70 GLN A N 1
ATOM 569 C CA . GLN A 1 70 ? -34.403 2.892 38.288 1.00 90.25 70 GLN A CA 1
ATOM 570 C C . GLN A 1 70 ? -33.301 2.116 37.563 1.00 90.25 70 GLN A C 1
ATOM 572 O O . GLN A 1 70 ? -33.335 1.984 36.340 1.00 90.25 70 GLN A O 1
ATOM 577 N N . LYS A 1 71 ? -32.349 1.535 38.305 1.00 89.94 71 LYS A N 1
ATOM 578 C CA . LYS A 1 71 ? -31.288 0.702 37.714 1.00 89.94 71 LYS A CA 1
ATOM 579 C C . LYS A 1 71 ? -31.862 -0.502 36.968 1.00 89.94 71 LYS A C 1
ATOM 581 O O . LYS A 1 71 ? -31.379 -0.835 35.885 1.00 89.94 71 LYS A O 1
ATOM 586 N N . ARG A 1 72 ? -32.885 -1.152 37.532 1.00 90.69 72 ARG A N 1
ATOM 587 C CA . ARG A 1 72 ? -33.510 -2.338 36.938 1.00 90.69 72 ARG A CA 1
ATOM 588 C C . ARG A 1 72 ? -34.293 -2.001 35.674 1.00 90.69 72 ARG A C 1
ATOM 590 O O . ARG A 1 72 ? -34.164 -2.722 34.692 1.00 90.69 72 ARG A O 1
ATOM 597 N N . GLU A 1 73 ? -35.038 -0.899 35.670 1.00 89.62 73 GLU A N 1
ATOM 598 C CA . GLU A 1 73 ? -35.742 -0.414 34.477 1.00 89.62 73 GLU A CA 1
ATOM 599 C C . GLU A 1 73 ? -34.778 -0.077 33.345 1.00 89.62 73 GLU A C 1
ATOM 601 O O . GLU A 1 73 ? -34.958 -0.561 32.229 1.00 89.62 73 GLU A O 1
ATOM 606 N N . ASN A 1 74 ? -33.707 0.661 33.647 1.00 84.75 74 ASN A N 1
ATOM 607 C CA . ASN A 1 74 ? -32.670 0.968 32.665 1.00 84.75 74 ASN A CA 1
ATOM 608 C C . ASN A 1 74 ? -32.042 -0.311 32.106 1.00 84.75 74 ASN A C 1
ATOM 610 O O . ASN A 1 74 ? -31.835 -0.415 30.903 1.00 84.75 74 ASN A O 1
ATOM 614 N N . PHE A 1 75 ? -31.772 -1.303 32.962 1.00 84.75 75 PHE A N 1
ATOM 615 C CA . PHE A 1 75 ? -31.215 -2.587 32.541 1.00 84.75 75 PHE A CA 1
ATOM 616 C C . PHE A 1 75 ? -32.143 -3.355 31.590 1.00 84.75 75 PHE A C 1
ATOM 618 O O . PHE A 1 75 ? -31.678 -3.855 30.568 1.00 84.75 75 PHE A O 1
ATOM 625 N N . LEU A 1 76 ? -33.434 -3.452 31.919 1.00 83.50 76 LEU A N 1
ATOM 626 C CA . LEU A 1 76 ? -34.418 -4.196 31.126 1.00 83.50 76 LEU A CA 1
ATOM 627 C C . LEU A 1 76 ? -34.747 -3.499 29.801 1.00 83.50 76 LEU A C 1
ATOM 629 O O . LEU A 1 76 ? -35.013 -4.168 28.806 1.00 83.50 76 LEU A O 1
ATOM 633 N N . ASN A 1 77 ? -34.653 -2.170 29.768 1.00 78.44 77 ASN A N 1
ATOM 634 C CA . ASN A 1 77 ? -34.913 -1.360 28.580 1.00 78.44 77 ASN A CA 1
ATOM 635 C C . ASN A 1 77 ? -33.639 -0.991 27.799 1.00 78.44 77 ASN A C 1
ATOM 637 O O . ASN A 1 77 ? -33.712 -0.197 26.864 1.00 78.44 77 ASN A O 1
ATOM 641 N N . LYS A 1 78 ? -32.482 -1.592 28.123 1.00 67.75 78 LYS A N 1
ATOM 642 C CA . LYS A 1 78 ? -31.187 -1.370 27.442 1.00 67.75 78 LYS A CA 1
ATOM 643 C C . LYS A 1 78 ? -31.243 -1.362 25.906 1.00 67.75 78 LYS A C 1
ATOM 645 O O . LYS A 1 78 ? -30.596 -0.494 25.332 1.00 67.75 78 LYS A O 1
ATOM 650 N N . PRO A 1 79 ? -31.990 -2.252 25.216 1.00 58.19 79 PRO A N 1
ATOM 651 C CA . PRO A 1 79 ? -32.068 -2.207 23.754 1.00 58.19 79 PRO A CA 1
ATOM 652 C C . PRO A 1 79 ? -32.686 -0.906 23.212 1.00 58.19 79 PRO A C 1
ATOM 654 O O . PRO A 1 79 ? -32.350 -0.480 22.111 1.00 58.19 79 PRO A O 1
ATOM 657 N N . GLU A 1 80 ? -33.573 -0.266 23.981 1.00 56.59 80 GLU A N 1
ATOM 658 C CA . GLU A 1 80 ? -34.293 0.958 23.604 1.00 56.59 80 GLU A CA 1
ATOM 659 C C . GLU A 1 80 ? -33.626 2.231 24.182 1.00 56.59 80 GLU A C 1
ATOM 661 O O . GLU A 1 80 ? -33.786 3.313 23.620 1.00 56.59 80 GLU A O 1
ATOM 666 N N . ILE A 1 81 ? -32.814 2.108 25.243 1.00 57.16 81 ILE A N 1
ATOM 667 C CA . ILE A 1 81 ? -32.177 3.213 25.986 1.00 57.16 81 ILE A CA 1
ATOM 668 C C . ILE A 1 81 ? -30.647 3.043 26.013 1.00 57.16 81 ILE A C 1
ATOM 670 O O . ILE A 1 81 ? -30.030 2.978 27.072 1.00 57.16 81 ILE A O 1
ATOM 674 N N . TYR A 1 82 ? -30.001 2.961 24.852 1.00 61.31 82 TYR A N 1
ATOM 675 C CA . TYR A 1 82 ? -28.588 3.343 24.799 1.00 61.31 82 TYR A CA 1
ATOM 676 C C . TYR A 1 82 ? -28.511 4.854 24.620 1.00 61.31 82 TYR A C 1
ATOM 678 O O . TYR A 1 82 ? -29.085 5.393 23.664 1.00 61.31 82 TYR A O 1
ATOM 686 N N . SER A 1 83 ? -27.776 5.529 25.503 1.00 71.31 83 SER A N 1
ATOM 687 C CA . SER A 1 83 ? -27.359 6.908 25.245 1.00 71.31 83 SER A CA 1
ATOM 688 C C . SER A 1 83 ? -26.569 6.973 23.932 1.00 71.31 83 SER A C 1
ATOM 690 O O . SER A 1 83 ? -25.962 5.984 23.509 1.00 71.31 83 SER A O 1
ATOM 692 N N . GLU A 1 84 ? -26.553 8.126 23.261 1.00 74.19 84 GLU A N 1
ATOM 693 C CA . GLU A 1 84 ? -25.753 8.291 22.036 1.00 74.19 84 GLU A CA 1
ATOM 694 C C . GLU A 1 84 ? -24.280 7.930 22.265 1.00 74.19 84 GLU A C 1
ATOM 696 O O . GLU A 1 84 ? -23.673 7.266 21.427 1.00 74.19 84 GLU A O 1
ATOM 701 N N . TYR A 1 85 ? -23.749 8.262 23.445 1.00 75.81 85 TYR A N 1
ATOM 702 C CA . TYR A 1 85 ? -22.407 7.882 23.873 1.00 75.81 85 TYR A CA 1
ATOM 703 C C . TYR A 1 85 ? -22.205 6.359 23.911 1.00 75.81 85 TYR A C 1
ATOM 705 O O . TYR A 1 85 ? -21.225 5.850 23.369 1.00 75.81 85 TYR A O 1
ATOM 713 N N . GLU A 1 86 ? -23.128 5.600 24.505 1.00 77.81 86 GLU A N 1
ATOM 714 C CA . GLU A 1 86 ? -23.019 4.136 24.561 1.00 77.81 86 GLU A CA 1
ATOM 715 C C . GLU A 1 86 ? -23.179 3.492 23.182 1.00 77.81 86 GLU A C 1
ATOM 717 O O . GLU A 1 86 ? -22.436 2.564 22.856 1.00 77.81 86 GLU A O 1
ATOM 722 N N . LYS A 1 87 ? -24.084 4.013 22.340 1.00 80.56 87 LYS A N 1
ATOM 723 C CA . LYS A 1 87 ? -24.191 3.589 20.932 1.00 80.56 87 LYS A CA 1
ATOM 724 C C . LYS A 1 87 ? -22.877 3.830 20.194 1.00 80.56 87 LYS A C 1
ATOM 726 O O . LYS A 1 87 ? -22.430 2.977 19.429 1.00 80.56 87 LYS A O 1
ATOM 731 N N . GLU A 1 88 ? -22.229 4.966 20.438 1.00 83.00 88 GLU A N 1
ATOM 732 C CA . GLU A 1 88 ? -20.937 5.284 19.838 1.00 83.00 88 GLU A CA 1
ATOM 733 C C . GLU A 1 88 ? -19.826 4.340 20.326 1.00 83.00 88 GLU A C 1
ATOM 735 O O . GLU A 1 88 ? -19.034 3.864 19.509 1.00 83.00 88 GLU A O 1
ATOM 740 N N . GLN A 1 89 ? -19.781 4.017 21.622 1.00 84.75 89 GLN A N 1
ATOM 741 C CA . GLN A 1 89 ? -18.825 3.055 22.186 1.00 84.75 89 GLN A CA 1
ATOM 742 C C . GLN A 1 89 ? -19.016 1.648 21.611 1.00 84.75 89 GLN A C 1
ATOM 744 O O . GLN A 1 89 ? -18.040 1.006 21.219 1.00 84.75 89 GLN A O 1
ATOM 749 N N . LEU A 1 90 ? -20.264 1.186 21.489 1.00 85.06 90 LEU A N 1
ATOM 750 C CA . LEU A 1 90 ? -20.577 -0.089 20.842 1.00 85.06 90 LEU A CA 1
ATOM 751 C C . LEU A 1 90 ? -20.127 -0.089 19.381 1.00 85.06 90 LEU A C 1
ATOM 753 O O . LEU A 1 90 ? -19.413 -1.000 18.969 1.00 85.06 90 LEU A O 1
ATOM 757 N N . ARG A 1 91 ? -20.420 0.979 18.630 1.00 86.81 91 ARG A N 1
ATOM 758 C CA . ARG A 1 91 ? -19.975 1.118 17.237 1.00 86.81 91 ARG A CA 1
ATOM 759 C C . ARG A 1 91 ? -18.449 1.109 17.110 1.00 86.81 91 ARG A C 1
ATOM 761 O O . ARG A 1 91 ? -17.911 0.532 16.166 1.00 86.81 91 ARG A O 1
ATOM 768 N N . LYS A 1 92 ? -17.730 1.760 18.034 1.00 87.50 92 LYS A N 1
ATOM 769 C CA . LYS A 1 92 ? -16.254 1.747 18.083 1.00 87.50 92 LYS A CA 1
ATOM 770 C C . LYS A 1 92 ? -15.728 0.339 18.344 1.00 87.50 92 LYS A C 1
ATOM 772 O O . LYS A 1 92 ? -14.807 -0.090 17.655 1.00 87.50 92 LYS A O 1
ATOM 777 N N . LYS A 1 93 ? -16.343 -0.387 19.280 1.00 89.44 93 LYS A N 1
ATOM 778 C CA . LYS A 1 93 ? -15.999 -1.780 19.577 1.00 89.44 93 LYS A CA 1
ATOM 779 C C . LYS A 1 93 ? -16.240 -2.683 18.369 1.00 89.44 93 LYS A C 1
ATOM 781 O O . LYS A 1 93 ? -15.325 -3.379 17.952 1.00 89.44 93 LYS A O 1
ATOM 786 N N . GLU A 1 94 ? -17.414 -2.606 17.746 1.00 90.38 94 GLU A N 1
ATOM 787 C CA . GLU A 1 94 ? -17.748 -3.372 16.537 1.00 90.38 94 GLU A CA 1
ATOM 788 C C . GLU A 1 94 ? -16.763 -3.116 15.393 1.00 90.38 94 GLU A C 1
ATOM 790 O O . GLU A 1 94 ? -16.309 -4.055 14.744 1.00 90.38 94 GLU A O 1
ATOM 795 N N . LYS A 1 95 ? -16.389 -1.852 15.160 1.00 92.19 95 LYS A N 1
ATOM 796 C CA . LYS A 1 95 ? -15.358 -1.486 14.177 1.00 92.19 95 LYS A CA 1
ATOM 797 C C . LYS A 1 95 ? -13.984 -2.047 14.543 1.00 92.19 95 LYS A C 1
ATOM 799 O O . LYS A 1 95 ? -13.279 -2.526 13.660 1.00 92.19 95 LYS A O 1
ATOM 804 N N . GLY A 1 96 ? -13.620 -2.013 15.824 1.00 92.44 96 GLY A N 1
ATOM 805 C CA . GLY A 1 96 ? -12.378 -2.585 16.344 1.00 92.44 96 GLY A CA 1
ATOM 806 C C . GLY A 1 96 ? -12.274 -4.099 16.139 1.00 92.44 96 GLY A C 1
ATOM 807 O O . GLY A 1 96 ? -11.193 -4.592 15.834 1.00 92.44 96 GLY A O 1
ATOM 808 N N . GLU A 1 97 ? -13.388 -4.826 16.231 1.00 94.19 97 GLU A N 1
ATOM 809 C CA . GLU A 1 97 ? -13.443 -6.283 16.029 1.00 94.19 97 GLU A CA 1
ATOM 810 C C . GLU A 1 97 ? -13.307 -6.712 14.557 1.00 94.19 97 GLU A C 1
ATOM 812 O O . GLU A 1 97 ? -13.089 -7.891 14.269 1.00 94.19 97 GLU A O 1
ATOM 817 N N . GLN A 1 98 ? -13.414 -5.778 13.605 1.00 95.19 98 GLN A N 1
ATOM 818 C CA . GLN A 1 98 ? -13.246 -6.090 12.187 1.00 95.19 98 GLN A CA 1
ATOM 819 C C . GLN A 1 98 ? -11.809 -6.532 11.876 1.00 95.19 98 GLN A C 1
ATOM 821 O O . GLN A 1 98 ? -10.840 -6.075 12.483 1.00 95.19 98 GLN A O 1
ATOM 826 N N . CYS A 1 99 ? -11.663 -7.401 10.875 1.00 96.44 99 CYS A N 1
ATOM 827 C CA . CYS A 1 99 ? -10.363 -7.899 10.438 1.00 96.44 99 CYS A CA 1
ATOM 828 C C . CYS A 1 99 ? -9.650 -6.879 9.534 1.00 96.44 99 CYS A C 1
ATOM 830 O O . CYS A 1 99 ? -10.115 -6.574 8.429 1.00 96.44 99 CYS A O 1
ATOM 832 N N . PHE A 1 100 ? -8.488 -6.394 9.972 1.00 97.50 100 PHE A N 1
ATOM 833 C CA . PHE A 1 100 ? -7.632 -5.506 9.189 1.00 97.50 100 PHE A CA 1
ATOM 834 C C . PHE A 1 100 ? -7.091 -6.191 7.933 1.00 97.50 100 PHE A C 1
ATOM 836 O O . PHE A 1 100 ? -7.008 -5.552 6.887 1.00 97.50 100 PHE A O 1
ATOM 843 N N . ILE A 1 101 ? -6.753 -7.483 8.002 1.00 97.44 101 ILE A N 1
ATOM 844 C CA . ILE A 1 101 ? -6.222 -8.235 6.853 1.00 97.44 101 ILE A CA 1
ATOM 845 C C . ILE A 1 101 ? -7.239 -8.265 5.707 1.00 97.44 101 ILE A C 1
ATOM 847 O O . ILE A 1 101 ? -6.899 -7.948 4.568 1.00 97.44 101 ILE A O 1
ATOM 851 N N . GLU A 1 102 ? -8.509 -8.548 6.007 1.00 96.69 102 GLU A N 1
ATOM 852 C CA . GLU A 1 102 ? -9.581 -8.537 5.003 1.00 96.69 102 GLU A CA 1
ATOM 853 C C . GLU A 1 102 ? -9.805 -7.139 4.416 1.00 96.69 102 GLU A C 1
ATOM 855 O O . GLU A 1 102 ? -10.002 -6.977 3.208 1.00 96.69 102 GLU A O 1
ATOM 860 N N . TYR A 1 103 ? -9.736 -6.103 5.254 1.00 96.94 103 TYR A N 1
ATOM 861 C CA . TYR A 1 103 ? -9.795 -4.721 4.789 1.00 96.94 103 TYR A CA 1
ATOM 862 C C . TYR A 1 103 ? -8.617 -4.386 3.857 1.00 96.94 103 TYR A C 1
ATOM 864 O O . TYR A 1 103 ? -8.818 -3.844 2.767 1.00 96.94 103 TYR A O 1
ATOM 872 N N . PHE A 1 104 ? -7.397 -4.774 4.232 1.00 97.25 104 PHE A N 1
ATOM 873 C CA . PHE A 1 104 ? -6.197 -4.583 3.425 1.00 97.25 104 PHE A CA 1
ATOM 874 C C . PHE A 1 104 ? -6.298 -5.314 2.082 1.00 97.25 104 PHE A C 1
ATOM 876 O O . PHE A 1 104 ? -5.998 -4.729 1.041 1.00 97.25 104 PHE A O 1
ATOM 883 N N . ARG A 1 105 ? -6.792 -6.558 2.074 1.00 96.00 105 ARG A N 1
ATOM 884 C CA . ARG A 1 105 ? -7.026 -7.343 0.854 1.00 96.00 105 ARG A CA 1
ATOM 885 C C . ARG A 1 105 ? -8.023 -6.657 -0.078 1.00 96.00 105 ARG A C 1
ATOM 887 O O . ARG A 1 105 ? -7.757 -6.518 -1.272 1.00 96.00 105 ARG A O 1
ATOM 894 N N . LYS A 1 106 ? -9.132 -6.132 0.458 1.00 95.31 106 LYS A N 1
ATOM 895 C CA . LYS A 1 106 ? -10.090 -5.3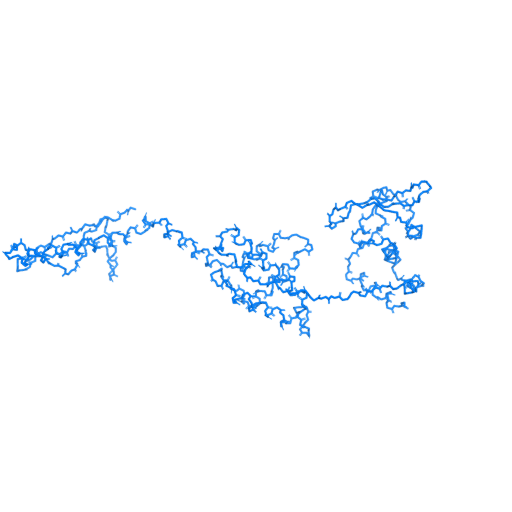25 -0.320 1.00 95.31 106 LYS A CA 1
ATOM 896 C C . LYS A 1 106 ? -9.430 -4.084 -0.923 1.00 95.31 106 LYS A C 1
ATOM 898 O O . LYS A 1 106 ? -9.703 -3.755 -2.077 1.00 95.31 106 LYS A O 1
ATOM 903 N N . LEU A 1 107 ? -8.558 -3.399 -0.179 1.00 94.75 107 LEU A N 1
ATOM 904 C CA . LEU A 1 107 ? -7.805 -2.260 -0.708 1.00 94.75 107 LEU A CA 1
ATOM 905 C C . LEU A 1 107 ? -6.825 -2.674 -1.809 1.00 94.75 107 LEU A C 1
ATOM 907 O O . LEU A 1 107 ? -6.750 -1.975 -2.818 1.00 94.75 107 LEU A O 1
ATOM 911 N N . ALA A 1 108 ? -6.112 -3.789 -1.641 1.00 93.62 108 ALA A N 1
ATOM 912 C CA . ALA A 1 108 ? -5.178 -4.322 -2.630 1.00 93.62 108 ALA A CA 1
ATOM 913 C C . ALA A 1 108 ? -5.887 -4.667 -3.952 1.00 93.62 108 ALA A C 1
ATOM 915 O O . ALA A 1 108 ? -5.447 -4.225 -5.015 1.00 93.62 108 ALA A O 1
ATOM 916 N N . ASN A 1 109 ? -7.038 -5.345 -3.881 1.00 92.00 109 ASN A N 1
ATOM 917 C CA . ASN A 1 109 ? -7.834 -5.753 -5.047 1.00 92.00 109 ASN A CA 1
ATOM 918 C C . ASN A 1 109 ? -8.421 -4.571 -5.834 1.00 92.00 109 ASN A C 1
ATOM 920 O O . ASN A 1 109 ? -8.660 -4.679 -7.033 1.00 92.00 109 ASN A O 1
ATOM 924 N N . LYS A 1 110 ? -8.627 -3.416 -5.190 1.00 90.94 110 LYS A N 1
ATOM 925 C CA . LYS A 1 110 ? -9.055 -2.185 -5.878 1.00 90.94 110 LYS A CA 1
ATOM 926 C C . LYS A 1 110 ? -7.931 -1.523 -6.684 1.00 90.94 110 LYS A C 1
ATOM 928 O O . LYS A 1 110 ? -8.205 -0.623 -7.480 1.00 90.94 110 LYS A O 1
ATOM 933 N N . ARG A 1 111 ? -6.662 -1.889 -6.464 1.00 88.00 111 ARG A N 1
ATOM 934 C CA . ARG A 1 111 ? -5.522 -1.295 -7.179 1.00 88.00 111 ARG A CA 1
ATOM 935 C C . ARG A 1 111 ? -5.351 -1.950 -8.542 1.00 88.00 111 ARG A C 1
ATOM 937 O O . ARG A 1 111 ? -5.433 -3.163 -8.660 1.00 88.00 111 ARG A O 1
ATOM 944 N N . LYS A 1 112 ? -5.058 -1.130 -9.550 1.00 78.62 112 LYS A N 1
ATOM 945 C CA . LYS A 1 112 ? -4.772 -1.561 -10.923 1.00 78.62 112 LYS A CA 1
ATOM 946 C C . LYS A 1 112 ? -3.294 -1.323 -11.263 1.00 78.62 112 LYS A C 1
ATOM 948 O O . LYS A 1 112 ? -2.655 -0.453 -10.662 1.00 78.62 112 LYS A O 1
ATOM 953 N N . ALA A 1 113 ? -2.790 -2.051 -12.261 1.00 72.19 113 ALA A N 1
ATOM 954 C CA . ALA A 1 113 ? -1.467 -1.869 -12.873 1.00 72.19 113 ALA A CA 1
ATOM 955 C C . ALA A 1 113 ? -0.273 -2.018 -11.898 1.00 72.19 113 ALA A C 1
ATOM 957 O O . ALA A 1 113 ? -0.374 -2.704 -10.885 1.00 72.19 113 ALA A O 1
ATOM 958 N N . SER A 1 114 ? 0.866 -1.374 -12.201 1.00 67.50 114 SER A N 1
ATOM 959 C CA . SER A 1 114 ? 2.194 -1.616 -11.596 1.00 67.50 114 SER A CA 1
ATOM 960 C C . SER A 1 114 ? 2.297 -1.422 -10.077 1.00 67.50 114 SER A C 1
ATOM 962 O O . SER A 1 114 ? 3.337 -1.691 -9.483 1.00 67.50 114 SER A O 1
ATOM 964 N N . ASN A 1 115 ? 1.260 -0.886 -9.433 1.00 77.19 115 ASN A N 1
ATOM 965 C CA . ASN A 1 115 ? 1.217 -0.740 -7.983 1.00 77.19 115 ASN A CA 1
ATOM 966 C C . ASN A 1 115 ? 0.552 -1.929 -7.284 1.00 77.19 115 ASN A C 1
ATOM 968 O O . ASN A 1 115 ? 0.773 -2.083 -6.084 1.00 77.19 115 ASN A O 1
ATOM 972 N N . HIS A 1 116 ? -0.241 -2.738 -7.991 1.00 87.38 116 HIS A N 1
ATOM 973 C CA . HIS A 1 116 ? -0.981 -3.864 -7.423 1.00 87.38 116 HIS A CA 1
ATOM 974 C C . HIS A 1 116 ? -0.041 -4.916 -6.817 1.00 87.38 116 HIS A C 1
ATOM 976 O O . HIS A 1 116 ? -0.209 -5.267 -5.652 1.00 87.38 116 HIS A O 1
ATOM 982 N N . ASP A 1 117 ? 1.026 -5.297 -7.521 1.00 88.75 117 ASP A N 1
ATOM 983 C CA . ASP A 1 117 ? 1.979 -6.320 -7.057 1.00 88.75 117 ASP A CA 1
ATOM 984 C C . ASP A 1 117 ? 2.650 -5.957 -5.725 1.00 88.75 117 ASP A C 1
ATOM 986 O O . ASP A 1 117 ? 2.875 -6.817 -4.872 1.00 88.75 117 ASP A O 1
ATOM 990 N N . ASN A 1 118 ? 2.918 -4.666 -5.503 1.00 92.31 118 ASN A N 1
ATOM 991 C CA . ASN A 1 118 ? 3.461 -4.175 -4.235 1.00 92.31 118 ASN A CA 1
ATOM 992 C C . ASN A 1 118 ? 2.442 -4.285 -3.092 1.00 92.31 118 ASN A C 1
ATOM 994 O O . ASN A 1 118 ? 2.830 -4.543 -1.955 1.00 92.31 118 ASN A O 1
ATOM 998 N N . TRP A 1 119 ? 1.150 -4.083 -3.374 1.00 95.62 119 TRP A N 1
ATOM 999 C CA . TRP A 1 119 ? 0.079 -4.291 -2.396 1.00 95.62 119 TRP A CA 1
ATOM 1000 C C . TRP A 1 119 ? -0.112 -5.775 -2.081 1.00 95.62 119 TRP A C 1
ATOM 1002 O O . TRP A 1 119 ? -0.203 -6.125 -0.910 1.00 95.62 119 TRP A O 1
ATOM 1012 N N . VAL A 1 120 ? -0.110 -6.642 -3.094 1.00 94.69 120 VAL A N 1
ATOM 1013 C CA . VAL A 1 120 ? -0.208 -8.100 -2.912 1.00 94.69 120 VAL A CA 1
ATOM 1014 C C . VAL A 1 120 ? 0.989 -8.630 -2.125 1.00 94.69 120 VAL A C 1
ATOM 1016 O O . VAL A 1 120 ? 0.826 -9.390 -1.176 1.00 94.69 120 VAL A O 1
ATOM 1019 N N . SER A 1 121 ? 2.198 -8.172 -2.450 1.00 95.00 121 SER A N 1
ATOM 1020 C CA . SER A 1 121 ? 3.399 -8.552 -1.704 1.00 95.00 121 SER A CA 1
ATOM 1021 C C . SER A 1 121 ? 3.320 -8.089 -0.247 1.00 95.00 121 SER A C 1
ATOM 1023 O O . SER A 1 121 ? 3.576 -8.885 0.653 1.00 95.00 121 SER A O 1
ATOM 1025 N N . ALA A 1 122 ? 2.901 -6.844 0.006 1.00 96.62 122 ALA A N 1
ATOM 1026 C CA . ALA A 1 122 ? 2.696 -6.348 1.366 1.00 96.62 122 ALA A CA 1
ATOM 1027 C C . ALA A 1 122 ? 1.655 -7.176 2.140 1.00 96.62 122 ALA A C 1
ATOM 1029 O O . ALA A 1 122 ? 1.909 -7.524 3.292 1.00 96.62 122 ALA A O 1
ATOM 1030 N N . LEU A 1 123 ? 0.536 -7.538 1.495 1.00 96.69 123 LEU A N 1
ATOM 1031 C CA . LEU A 1 123 ? -0.496 -8.409 2.064 1.00 96.69 123 LEU A CA 1
ATOM 1032 C C . LEU A 1 123 ? 0.096 -9.765 2.469 1.00 96.69 123 LEU A C 1
ATOM 1034 O O . LEU A 1 123 ? -0.048 -10.180 3.612 1.00 96.69 123 LEU A O 1
ATOM 1038 N N . ASN A 1 124 ? 0.845 -10.405 1.571 1.00 96.00 124 ASN A N 1
ATOM 1039 C CA . ASN A 1 124 ? 1.472 -11.699 1.829 1.00 96.00 124 ASN A CA 1
ATOM 1040 C C . ASN A 1 124 ? 2.411 -11.667 3.048 1.00 96.00 124 ASN A C 1
ATOM 1042 O O . ASN A 1 124 ? 2.519 -12.663 3.768 1.00 96.00 124 ASN A O 1
ATOM 1046 N N 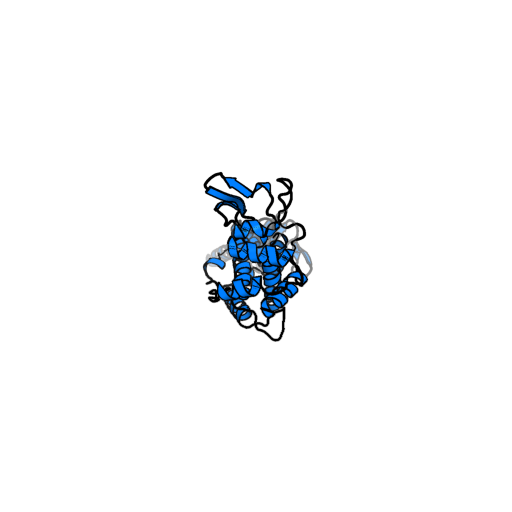. TYR A 1 125 ? 3.136 -10.565 3.261 1.00 97.38 125 TYR A N 1
ATOM 1047 C CA . TYR A 1 125 ? 4.035 -10.415 4.408 1.00 97.38 125 TYR A CA 1
ATOM 1048 C C . TYR A 1 125 ? 3.283 -10.158 5.714 1.00 97.38 125 TYR A C 1
ATOM 1050 O O . TYR A 1 125 ? 3.605 -10.790 6.717 1.00 97.38 125 TYR A O 1
ATOM 1058 N N . ILE A 1 126 ? 2.275 -9.280 5.719 1.00 97.12 126 ILE A N 1
ATOM 1059 C CA . ILE A 1 126 ? 1.498 -9.027 6.940 1.00 97.12 126 ILE A CA 1
ATOM 1060 C C . ILE A 1 126 ? 0.632 -10.233 7.326 1.00 97.12 126 ILE A C 1
ATOM 1062 O O . ILE A 1 126 ? 0.501 -10.535 8.509 1.00 97.12 126 ILE A O 1
ATOM 1066 N N . GLU A 1 127 ? 0.108 -10.982 6.355 1.00 96.44 127 GLU A N 1
ATOM 1067 C CA . GLU A 1 127 ? -0.593 -12.247 6.605 1.00 96.44 127 GLU A CA 1
ATOM 1068 C C . GLU A 1 127 ? 0.330 -13.287 7.238 1.00 96.44 127 GLU A C 1
ATOM 1070 O O . GLU A 1 127 ? -0.065 -13.935 8.200 1.00 96.44 127 GLU A O 1
ATOM 1075 N N . ALA A 1 128 ? 1.568 -13.411 6.752 1.00 96.00 128 ALA A N 1
ATOM 1076 C CA . ALA A 1 128 ? 2.545 -14.323 7.341 1.00 96.00 128 ALA A CA 1
ATOM 1077 C C . ALA A 1 128 ? 2.939 -13.905 8.766 1.00 96.00 128 ALA A C 1
ATOM 1079 O O . ALA A 1 128 ? 3.060 -14.756 9.636 1.00 96.00 128 ALA A O 1
ATOM 1080 N N . PHE A 1 129 ? 3.098 -12.603 9.019 1.00 97.00 129 PHE A N 1
ATOM 1081 C CA . PHE A 1 129 ? 3.427 -12.083 10.349 1.00 97.00 129 PHE A CA 1
ATOM 1082 C C . PHE A 1 129 ? 2.304 -12.298 11.375 1.00 97.00 129 PHE A C 1
ATOM 1084 O O . PHE A 1 129 ? 2.562 -12.508 12.554 1.00 97.00 129 PHE A O 1
ATOM 1091 N N . THR A 1 130 ? 1.050 -12.251 10.925 1.00 96.19 130 THR A N 1
ATOM 1092 C CA . THR A 1 130 ? -0.144 -12.291 11.790 1.00 96.19 130 THR A CA 1
ATOM 1093 C C . THR A 1 130 ? -0.870 -13.635 11.767 1.00 96.19 130 THR A C 1
ATOM 1095 O O . THR A 1 130 ? -1.939 -13.773 12.360 1.00 96.19 130 THR A O 1
ATOM 1098 N N . ASN A 1 131 ? -0.346 -14.627 11.040 1.00 93.69 131 ASN A N 1
ATOM 1099 C CA . ASN A 1 131 ? -1.049 -15.873 10.717 1.00 93.69 131 ASN A CA 1
ATOM 1100 C C . ASN A 1 131 ? -2.463 -15.627 10.146 1.00 93.69 131 ASN A C 1
ATOM 1102 O O . ASN A 1 131 ? -3.424 -16.329 10.468 1.00 93.69 131 ASN A O 1
ATOM 1106 N N . GLY A 1 132 ? -2.595 -14.580 9.325 1.00 91.31 132 GLY A N 1
ATOM 1107 C CA . GLY A 1 132 ? -3.833 -14.169 8.662 1.00 91.31 132 GLY A CA 1
ATOM 1108 C C . GLY A 1 132 ? -4.886 -13.532 9.575 1.00 91.31 132 GLY A C 1
ATOM 1109 O O . GLY A 1 132 ? -5.997 -13.271 9.115 1.00 91.31 132 GLY A O 1
ATOM 1110 N N . LYS A 1 133 ? -4.576 -13.276 10.853 1.00 93.12 133 LYS A N 1
ATOM 1111 C CA . LYS A 1 133 ? -5.532 -12.754 11.837 1.00 93.12 133 LYS A CA 1
ATOM 1112 C C . LYS A 1 133 ? -4.995 -11.487 12.492 1.00 93.12 133 LYS A C 1
ATOM 1114 O O . LYS A 1 133 ? -4.064 -11.535 13.284 1.00 93.12 133 LYS A O 1
ATOM 1119 N N . LEU A 1 134 ? -5.633 -10.358 12.201 1.00 96.62 134 LEU A N 1
ATOM 1120 C CA . LEU A 1 134 ? -5.345 -9.083 12.854 1.00 96.62 134 LEU A CA 1
ATOM 1121 C C . LEU A 1 134 ? -6.619 -8.252 12.914 1.00 96.62 134 LEU A C 1
ATOM 1123 O O . LEU A 1 134 ? -7.197 -7.958 11.863 1.00 96.62 134 LEU A O 1
ATOM 1127 N N . LYS A 1 135 ? -7.061 -7.869 14.113 1.00 97.06 135 LYS A N 1
ATOM 1128 C CA . LYS A 1 135 ? -8.206 -6.970 14.274 1.00 97.06 135 LYS A CA 1
ATOM 1129 C C . LYS A 1 135 ? -7.755 -5.515 14.257 1.00 97.06 135 LYS A C 1
ATOM 1131 O O . LYS A 1 135 ? -6.602 -5.207 14.553 1.00 97.06 135 LYS A O 1
ATOM 1136 N N . PHE A 1 136 ? -8.672 -4.598 13.963 1.00 96.75 136 PHE A N 1
ATOM 1137 C CA . PHE A 1 136 ? -8.387 -3.167 14.098 1.00 96.75 136 PHE A CA 1
ATOM 1138 C C . PHE A 1 136 ? -8.074 -2.761 15.543 1.00 96.75 136 PHE A C 1
ATOM 1140 O O . PHE A 1 136 ? -7.256 -1.870 15.746 1.00 96.75 136 PHE A O 1
ATOM 1147 N N . ALA A 1 137 ? -8.688 -3.417 16.531 1.00 94.94 137 ALA A N 1
ATOM 1148 C CA . ALA A 1 137 ? -8.433 -3.178 17.952 1.00 94.94 137 ALA A CA 1
ATOM 1149 C C . ALA A 1 137 ? -7.001 -3.546 18.383 1.00 94.94 137 ALA A C 1
ATOM 1151 O O . ALA A 1 137 ? -6.480 -2.954 19.324 1.00 94.94 137 ALA A O 1
ATOM 1152 N N . ASP A 1 138 ? -6.359 -4.476 17.671 1.00 95.50 138 ASP A N 1
ATOM 1153 C CA . ASP A 1 138 ? -4.999 -4.934 17.968 1.00 95.50 138 ASP A CA 1
ATOM 1154 C C . ASP A 1 138 ? -3.928 -4.018 17.342 1.00 95.50 138 ASP A C 1
ATOM 1156 O O . ASP A 1 138 ? -2.742 -4.128 17.656 1.00 95.50 138 ASP A O 1
ATOM 1160 N N . LEU A 1 139 ? -4.326 -3.091 16.459 1.00 96.31 139 LEU A N 1
ATOM 1161 C CA . LEU A 1 139 ? -3.411 -2.145 15.825 1.00 96.31 139 LEU A CA 1
ATOM 1162 C C . LEU A 1 139 ? -2.975 -1.062 16.809 1.00 96.31 139 LEU A C 1
ATOM 1164 O O . LEU A 1 139 ? -3.771 -0.258 17.293 1.00 96.31 139 LEU A O 1
ATOM 1168 N N . ASN A 1 140 ? -1.671 -0.985 17.030 1.00 95.31 140 ASN A N 1
ATOM 1169 C CA . ASN A 1 140 ? -1.038 0.045 17.838 1.00 95.31 140 ASN A CA 1
ATOM 1170 C C . ASN A 1 140 ? 0.388 0.318 17.332 1.00 95.31 140 ASN A C 1
ATOM 1172 O O . ASN A 1 140 ? 0.868 -0.320 16.393 1.00 95.31 140 ASN A O 1
ATOM 1176 N N . GLU A 1 141 ? 1.056 1.299 17.937 1.00 95.50 141 GLU A N 1
ATOM 1177 C CA . GLU A 1 141 ? 2.413 1.713 17.555 1.00 95.50 141 GLU A CA 1
ATOM 1178 C C . GLU A 1 141 ? 3.424 0.570 17.700 1.00 95.50 141 GLU A C 1
ATOM 1180 O O . GLU A 1 141 ? 4.237 0.365 16.802 1.00 95.50 141 GLU A O 1
ATOM 1185 N N . LYS A 1 142 ? 3.307 -0.232 18.769 1.00 95.88 142 LYS A N 1
ATOM 1186 C CA . LYS A 1 142 ? 4.172 -1.391 19.011 1.00 95.88 142 LYS A CA 1
ATOM 1187 C C . LYS A 1 142 ? 4.026 -2.438 17.907 1.00 95.88 142 LYS A C 1
ATOM 1189 O O . LYS A 1 142 ? 5.025 -2.817 17.318 1.00 95.88 142 LYS A O 1
ATOM 1194 N N . PHE A 1 143 ? 2.798 -2.837 17.566 1.00 96.75 143 PHE A N 1
ATOM 1195 C CA . PHE A 1 143 ? 2.545 -3.795 16.482 1.00 96.75 143 PHE A CA 1
ATOM 1196 C C . PHE A 1 143 ? 3.194 -3.352 15.164 1.00 96.75 143 PHE A C 1
ATOM 1198 O O . PHE A 1 143 ? 3.749 -4.161 14.424 1.00 96.75 143 PHE A O 1
ATOM 1205 N N . LEU A 1 144 ? 3.107 -2.058 14.850 1.00 96.94 144 LEU A N 1
ATOM 1206 C CA . LEU A 1 144 ? 3.611 -1.526 13.590 1.00 96.94 144 LEU A CA 1
ATOM 1207 C C . LEU A 1 144 ? 5.139 -1.402 13.571 1.00 96.94 144 LEU A C 1
ATOM 1209 O O . LEU A 1 144 ? 5.725 -1.581 12.503 1.00 96.94 144 LEU A O 1
ATOM 1213 N N . GLU A 1 145 ? 5.778 -1.151 14.715 1.00 96.50 145 GLU A N 1
ATOM 1214 C CA . GLU A 1 145 ? 7.238 -1.218 14.837 1.00 96.50 145 GLU A CA 1
ATOM 1215 C C . GLU A 1 145 ? 7.733 -2.675 14.796 1.00 96.50 145 GLU A C 1
ATOM 1217 O O . GLU A 1 145 ? 8.628 -2.982 14.014 1.00 96.50 145 GLU A O 1
ATOM 1222 N N . ASP A 1 146 ? 7.066 -3.600 15.494 1.00 97.25 146 ASP A N 1
ATOM 1223 C CA . ASP A 1 146 ? 7.382 -5.034 15.447 1.00 97.25 146 ASP A CA 1
ATOM 1224 C C . ASP A 1 146 ? 7.249 -5.576 14.000 1.00 97.25 146 ASP A C 1
ATOM 1226 O O . ASP A 1 146 ? 8.112 -6.299 13.496 1.00 97.25 146 ASP A O 1
ATOM 1230 N N . PHE A 1 147 ? 6.202 -5.173 13.265 1.00 97.62 147 PHE A N 1
ATOM 1231 C CA . PHE A 1 147 ? 6.040 -5.540 11.853 1.00 97.62 147 PHE A CA 1
ATOM 1232 C C . PHE A 1 147 ? 7.116 -4.915 10.950 1.00 97.62 147 PHE A C 1
ATOM 1234 O O . PHE A 1 147 ? 7.549 -5.518 9.963 1.00 97.62 147 PHE A O 1
ATOM 1241 N N . LYS A 1 148 ? 7.563 -3.698 11.267 1.00 96.44 148 LYS A N 1
ATOM 1242 C CA . LYS A 1 148 ? 8.647 -3.026 10.548 1.00 96.44 148 LYS A CA 1
ATOM 1243 C C . LYS A 1 148 ? 9.975 -3.761 10.738 1.00 96.44 148 LYS A C 1
ATOM 1245 O O . LYS A 1 148 ? 10.669 -3.995 9.748 1.00 96.44 148 LYS A O 1
ATOM 1250 N N . GLU A 1 149 ? 10.296 -4.179 11.958 1.00 96.56 149 GLU A N 1
ATOM 1251 C CA . GLU A 1 149 ? 11.464 -5.018 12.256 1.00 96.56 149 GLU A CA 1
ATOM 1252 C C . GLU A 1 149 ? 11.380 -6.381 11.561 1.00 96.56 149 GLU A C 1
ATOM 1254 O O . GLU A 1 149 ? 12.361 -6.846 10.969 1.00 96.56 149 GLU A O 1
ATOM 1259 N N . TYR A 1 150 ? 10.191 -6.991 11.537 1.00 97.56 150 TYR A N 1
ATOM 1260 C CA . TYR A 1 150 ? 9.947 -8.220 10.787 1.00 97.56 150 TYR A CA 1
ATOM 1261 C C . TYR A 1 150 ? 10.271 -8.053 9.296 1.00 97.56 150 TYR A C 1
ATOM 1263 O O . TYR A 1 150 ? 11.008 -8.861 8.735 1.00 97.56 150 TYR A O 1
ATOM 1271 N N . LEU A 1 151 ? 9.794 -6.987 8.642 1.00 97.25 151 LEU A N 1
ATOM 1272 C CA . LEU A 1 151 ? 10.100 -6.738 7.227 1.00 97.25 151 LEU A CA 1
ATOM 1273 C C . LEU A 1 151 ? 11.604 -6.559 6.958 1.00 97.25 151 LEU A C 1
ATOM 1275 O O . LEU A 1 151 ? 12.066 -6.906 5.873 1.00 97.25 151 LEU A O 1
ATOM 1279 N N . LEU A 1 152 ? 12.364 -6.023 7.914 1.00 96.12 152 LEU A N 1
ATOM 1280 C CA . LEU A 1 152 ? 13.805 -5.790 7.768 1.00 96.12 152 LEU A CA 1
ATOM 1281 C C . LEU A 1 152 ? 14.659 -7.042 8.017 1.00 96.12 152 LEU A C 1
ATOM 1283 O O . LEU A 1 152 ? 15.797 -7.101 7.556 1.00 96.12 152 LEU A O 1
ATOM 1287 N N . SER A 1 153 ? 14.124 -8.039 8.722 1.00 95.69 153 SER A N 1
ATOM 1288 C CA . SER A 1 153 ? 14.854 -9.250 9.125 1.00 95.69 153 SER A CA 1
ATOM 1289 C C . SER A 1 153 ? 14.394 -10.521 8.401 1.00 95.69 153 SER A C 1
ATOM 1291 O O . SER A 1 153 ? 15.148 -11.492 8.303 1.00 95.69 153 SER A O 1
ATOM 1293 N N . THR A 1 154 ? 13.174 -10.527 7.861 1.00 95.44 154 THR A N 1
ATOM 1294 C CA . THR A 1 154 ? 12.562 -11.704 7.234 1.00 95.44 154 THR A CA 1
ATOM 1295 C C . THR A 1 154 ? 13.213 -12.099 5.905 1.00 95.44 154 THR A C 1
ATOM 1297 O O . THR A 1 154 ? 13.859 -11.304 5.212 1.00 95.44 154 THR A O 1
ATOM 1300 N N . LYS A 1 155 ? 13.010 -13.358 5.509 1.00 94.94 155 LYS A N 1
ATOM 1301 C CA . LYS A 1 155 ? 13.449 -13.879 4.212 1.00 94.94 155 LYS A CA 1
ATOM 1302 C C . LYS A 1 155 ? 12.561 -13.380 3.070 1.00 94.94 155 LYS A C 1
ATOM 1304 O O . LYS A 1 155 ? 11.379 -13.054 3.221 1.00 94.94 155 LYS A O 1
ATOM 1309 N N . SER A 1 156 ? 13.155 -13.300 1.886 1.00 92.50 156 SER A N 1
ATOM 1310 C CA . SER A 1 156 ? 12.431 -12.994 0.661 1.00 92.50 156 SER A CA 1
ATOM 1311 C C . SER A 1 156 ? 11.519 -14.163 0.295 1.00 92.50 156 SER A C 1
ATOM 1313 O O . SER A 1 156 ? 11.998 -15.275 0.112 1.00 92.50 156 SER A O 1
ATOM 1315 N N . LYS A 1 157 ? 10.224 -13.920 0.060 1.00 88.06 157 LYS A N 1
ATOM 1316 C CA . LYS A 1 157 ? 9.318 -14.964 -0.460 1.00 88.06 157 LYS A CA 1
ATOM 1317 C C . LYS A 1 157 ? 9.673 -15.430 -1.881 1.00 88.06 157 LYS A C 1
ATOM 1319 O O . LYS A 1 157 ? 9.098 -16.394 -2.365 1.00 88.06 157 LYS A O 1
ATOM 1324 N N . LYS A 1 158 ? 10.590 -14.735 -2.569 1.00 84.25 158 LYS A N 1
ATOM 1325 C CA . LYS A 1 158 ? 11.117 -15.151 -3.880 1.00 84.25 158 LYS A CA 1
ATOM 1326 C C . LYS A 1 158 ? 12.285 -16.136 -3.761 1.00 84.25 158 LYS A C 1
ATOM 1328 O O . LYS A 1 158 ? 12.603 -16.796 -4.742 1.00 84.25 158 LYS A O 1
ATOM 1333 N N . SER A 1 159 ? 12.976 -16.163 -2.620 1.00 86.19 159 SER A N 1
ATOM 1334 C CA . SER A 1 159 ? 14.138 -17.021 -2.385 1.00 86.19 159 SER A CA 1
ATOM 1335 C C . SER A 1 159 ? 14.468 -17.080 -0.898 1.00 86.19 159 SER A C 1
ATOM 1337 O O . SER A 1 159 ? 14.842 -16.065 -0.301 1.00 86.19 159 SER A O 1
ATOM 1339 N N . ASP A 1 160 ? 14.456 -18.288 -0.340 1.00 85.94 160 ASP A N 1
ATOM 1340 C CA . ASP A 1 160 ? 14.775 -18.539 1.071 1.00 85.94 160 ASP A CA 1
ATOM 1341 C C . ASP A 1 160 ? 16.247 -18.253 1.416 1.00 85.94 160 ASP A C 1
ATOM 1343 O O . ASP A 1 160 ? 16.624 -18.115 2.582 1.00 85.94 160 ASP A O 1
ATOM 1347 N N . LYS A 1 161 ? 17.100 -18.104 0.394 1.00 89.69 161 LYS A N 1
ATOM 1348 C CA . LYS A 1 161 ? 18.531 -17.815 0.559 1.00 89.69 161 LYS A CA 1
ATOM 1349 C C . LYS A 1 161 ? 18.792 -16.365 0.962 1.00 89.69 161 LYS A C 1
ATOM 1351 O O . LYS A 1 161 ? 19.783 -16.079 1.627 1.00 89.69 161 LYS A O 1
ATOM 1356 N N . THR A 1 162 ? 17.908 -15.445 0.585 1.00 91.88 162 THR A N 1
ATOM 1357 C CA . THR A 1 162 ? 18.130 -13.998 0.725 1.00 91.88 162 THR A CA 1
ATOM 1358 C C . THR A 1 162 ? 17.135 -13.368 1.687 1.00 91.88 162 THR A C 1
ATOM 1360 O O . THR A 1 162 ? 15.966 -13.749 1.715 1.00 91.88 162 THR A O 1
ATOM 1363 N N . THR A 1 163 ? 17.578 -12.380 2.459 1.00 94.06 163 THR A N 1
ATOM 1364 C CA . THR A 1 163 ? 16.674 -11.509 3.219 1.00 94.06 163 THR A CA 1
ATOM 1365 C C . THR A 1 163 ? 15.890 -10.595 2.281 1.00 94.06 163 THR A C 1
ATOM 1367 O O . THR A 1 163 ? 16.292 -10.345 1.139 1.00 94.06 163 THR A O 1
ATOM 1370 N N . LEU A 1 164 ? 14.732 -10.121 2.738 1.00 94.62 164 LEU A N 1
ATOM 1371 C CA . LEU A 1 164 ? 13.980 -9.110 2.009 1.00 94.62 164 LEU A CA 1
ATOM 1372 C C . LEU A 1 164 ? 14.832 -7.838 1.887 1.00 94.62 164 LEU A C 1
ATOM 1374 O O . LEU A 1 164 ? 15.367 -7.340 2.873 1.00 94.62 164 LEU A O 1
ATOM 1378 N N . SER A 1 165 ? 14.959 -7.294 0.674 1.00 93.69 165 SER A N 1
ATOM 1379 C CA . SER A 1 165 ? 15.748 -6.077 0.486 1.00 93.69 165 SER A CA 1
ATOM 1380 C C . SER A 1 165 ? 15.085 -4.874 1.158 1.00 93.69 165 SER A C 1
ATOM 1382 O O . SER A 1 165 ? 13.862 -4.713 1.106 1.00 93.69 165 SER A O 1
ATOM 1384 N N . GLN A 1 166 ? 15.897 -3.977 1.724 1.00 94.31 166 GLN A N 1
ATOM 1385 C CA . GLN A 1 166 ? 15.418 -2.803 2.459 1.00 94.31 166 GLN A CA 1
ATOM 1386 C C . GLN A 1 166 ? 14.438 -1.949 1.640 1.00 94.31 166 GLN A C 1
ATOM 1388 O O . GLN A 1 166 ? 13.379 -1.576 2.134 1.00 94.31 166 GLN A O 1
ATOM 1393 N N . ASN A 1 167 ? 14.716 -1.696 0.358 1.00 94.12 167 ASN A N 1
ATOM 1394 C CA . ASN A 1 167 ? 13.820 -0.904 -0.495 1.00 94.12 167 ASN A CA 1
ATOM 1395 C C . ASN A 1 167 ? 12.502 -1.626 -0.842 1.00 94.12 167 ASN A C 1
ATOM 1397 O O . ASN A 1 167 ? 11.476 -0.973 -1.067 1.00 94.12 167 ASN A O 1
ATOM 1401 N N . SER A 1 168 ? 12.488 -2.963 -0.826 1.00 94.38 168 SER A N 1
ATOM 1402 C CA . SER A 1 168 ? 11.235 -3.726 -0.901 1.00 94.38 168 SER A CA 1
ATOM 1403 C C . SER A 1 168 ? 10.445 -3.591 0.402 1.00 94.38 168 SER A C 1
ATOM 1405 O O . SER A 1 168 ? 9.255 -3.285 0.355 1.00 94.38 168 SER A O 1
ATOM 1407 N N . ALA A 1 169 ? 11.111 -3.711 1.557 1.00 96.69 169 ALA A N 1
ATOM 1408 C CA . ALA A 1 169 ? 10.499 -3.479 2.867 1.00 96.69 169 ALA A CA 1
ATOM 1409 C C . ALA A 1 169 ? 9.882 -2.072 2.968 1.00 96.69 169 ALA A C 1
ATOM 1411 O O . ALA A 1 169 ? 8.726 -1.942 3.365 1.00 96.69 169 ALA A O 1
ATOM 1412 N N . VAL A 1 170 ? 10.587 -1.029 2.508 1.00 96.56 170 VAL A N 1
ATOM 1413 C CA . VAL A 1 170 ? 10.067 0.350 2.398 1.00 96.56 170 VAL A CA 1
ATOM 1414 C C . VAL A 1 170 ? 8.780 0.386 1.577 1.00 96.56 170 VAL A C 1
ATOM 1416 O O . VAL A 1 170 ? 7.774 0.954 2.005 1.00 96.56 170 VAL A O 1
ATOM 1419 N N . SER A 1 171 ? 8.796 -0.235 0.396 1.00 95.38 171 SER A N 1
ATOM 1420 C CA . SER A 1 171 ? 7.646 -0.250 -0.511 1.00 95.38 171 SER A CA 1
ATOM 1421 C C . SER A 1 171 ? 6.431 -0.927 0.122 1.00 95.38 171 SER A C 1
ATOM 1423 O O . SER A 1 171 ? 5.319 -0.407 0.001 1.00 95.38 171 SER A O 1
ATOM 1425 N N . TYR A 1 172 ? 6.636 -2.048 0.818 1.00 96.56 172 TYR A N 1
ATOM 1426 C CA . TYR A 1 172 ? 5.569 -2.819 1.458 1.00 96.56 172 TYR A CA 1
ATOM 1427 C C . TYR A 1 172 ? 5.029 -2.128 2.708 1.00 96.56 172 TYR A C 1
ATOM 1429 O O . TYR A 1 172 ? 3.815 -1.968 2.845 1.00 96.56 172 TYR A O 1
ATOM 1437 N N . PHE A 1 173 ? 5.911 -1.627 3.574 1.00 97.50 173 PHE A N 1
ATOM 1438 C CA . PHE A 1 173 ? 5.515 -0.887 4.768 1.00 97.50 173 PHE A CA 1
ATOM 1439 C C . PHE A 1 173 ? 4.717 0.371 4.410 1.00 97.50 173 PHE A C 1
ATOM 1441 O O . PHE A 1 173 ? 3.689 0.657 5.022 1.00 97.50 173 PHE A O 1
ATOM 1448 N N . ASN A 1 174 ? 5.096 1.071 3.336 1.00 96.19 174 ASN A N 1
ATOM 1449 C CA . ASN A 1 174 ? 4.328 2.207 2.830 1.00 96.19 174 ASN A CA 1
ATOM 1450 C C . ASN A 1 174 ? 2.907 1.827 2.375 1.00 96.19 174 ASN A C 1
ATOM 1452 O O . ASN A 1 174 ? 2.008 2.666 2.452 1.00 96.19 174 ASN A O 1
ATOM 1456 N N . LYS A 1 175 ? 2.658 0.582 1.934 1.00 96.12 175 LYS A N 1
ATOM 1457 C CA . LYS A 1 175 ? 1.288 0.120 1.642 1.00 96.12 175 LYS A CA 1
ATOM 1458 C C . LYS A 1 175 ? 0.477 -0.074 2.924 1.00 96.12 175 LYS A C 1
ATOM 1460 O O . LYS A 1 175 ? -0.676 0.347 2.961 1.00 96.12 175 LYS A O 1
ATOM 1465 N N . VAL A 1 176 ? 1.084 -0.608 3.987 1.00 96.88 176 VAL A N 1
ATOM 1466 C CA . VAL A 1 176 ? 0.462 -0.689 5.326 1.00 96.88 176 VAL A CA 1
ATOM 1467 C C . VAL A 1 176 ? 0.140 0.698 5.866 1.00 96.88 176 VAL A C 1
ATOM 1469 O O . VAL A 1 176 ? -1.009 0.961 6.212 1.00 96.88 176 VAL A O 1
ATOM 1472 N N . LYS A 1 177 ? 1.090 1.635 5.808 1.00 96.69 177 LYS A N 1
ATOM 1473 C CA . LYS A 1 177 ? 0.861 3.047 6.156 1.00 96.69 177 LYS A CA 1
ATOM 1474 C C . LYS A 1 177 ? -0.299 3.671 5.371 1.00 96.69 177 LYS A C 1
ATOM 1476 O O . LYS A 1 177 ? -1.166 4.324 5.951 1.00 96.69 177 LYS A O 1
ATOM 1481 N N . ALA A 1 178 ? -0.370 3.423 4.061 1.00 95.69 178 ALA A N 1
ATOM 1482 C CA . ALA A 1 178 ? -1.476 3.894 3.230 1.00 95.69 178 ALA A CA 1
ATOM 1483 C C . ALA A 1 178 ? -2.830 3.278 3.632 1.00 95.69 178 ALA A C 1
ATOM 1485 O O . ALA A 1 178 ? -3.839 3.984 3.623 1.00 95.69 178 ALA A O 1
ATOM 1486 N N . ALA A 1 179 ? -2.864 1.994 4.002 1.00 96.81 179 ALA A N 1
ATOM 1487 C CA . ALA A 1 179 ? -4.073 1.331 4.489 1.00 96.81 179 ALA A CA 1
ATOM 1488 C C . ALA A 1 179 ? -4.536 1.884 5.843 1.00 96.81 179 ALA A C 1
ATOM 1490 O O . ALA A 1 179 ? -5.724 2.141 6.008 1.00 96.81 179 ALA A O 1
ATOM 1491 N N . LEU A 1 180 ? -3.612 2.145 6.774 1.00 97.06 180 LEU A N 1
ATOM 1492 C CA . LEU A 1 180 ? -3.915 2.782 8.062 1.00 97.06 180 LEU A CA 1
ATOM 1493 C C . LEU A 1 180 ? -4.511 4.179 7.869 1.00 97.06 180 LEU A C 1
ATOM 1495 O O . LEU A 1 180 ? -5.548 4.500 8.445 1.00 97.06 180 LEU A O 1
ATOM 1499 N N . LYS A 1 181 ? -3.899 4.989 6.995 1.00 96.38 181 LYS A N 1
ATOM 1500 C CA . LYS A 1 181 ? -4.409 6.323 6.657 1.00 96.38 181 LYS A CA 1
ATOM 1501 C C . LYS A 1 181 ? -5.814 6.259 6.050 1.00 96.38 181 LYS A C 1
ATOM 1503 O O . LYS A 1 181 ? -6.646 7.109 6.356 1.00 96.38 181 LYS A O 1
ATOM 1508 N N . GLN A 1 182 ? -6.088 5.271 5.195 1.00 96.38 182 GLN A N 1
ATOM 1509 C CA . GLN A 1 182 ? -7.425 5.080 4.629 1.00 96.38 182 GLN A CA 1
ATOM 1510 C C . GLN A 1 182 ? -8.431 4.625 5.695 1.00 96.38 182 GLN A C 1
ATOM 1512 O O . GLN A 1 182 ? -9.509 5.196 5.771 1.00 96.38 182 GLN A O 1
ATOM 1517 N N . ALA A 1 183 ? -8.068 3.685 6.569 1.00 96.56 183 ALA A N 1
ATOM 1518 C CA . ALA A 1 183 ? -8.944 3.213 7.641 1.00 96.56 183 ALA A CA 1
ATOM 1519 C C . ALA A 1 183 ? -9.305 4.309 8.656 1.00 96.56 183 ALA A C 1
ATOM 1521 O O . ALA A 1 183 ? -10.412 4.308 9.198 1.00 96.56 183 ALA A O 1
ATOM 1522 N N . TYR A 1 184 ? -8.389 5.249 8.901 1.00 95.88 184 TYR A N 1
ATOM 1523 C CA . TYR A 1 184 ? -8.667 6.451 9.685 1.00 95.88 184 TYR A CA 1
ATOM 1524 C C . TYR A 1 184 ? -9.666 7.373 8.972 1.00 95.88 184 TYR A C 1
ATOM 1526 O O . TYR A 1 184 ? -10.664 7.775 9.565 1.00 95.88 184 TYR A O 1
ATOM 1534 N N . LYS A 1 185 ? -9.469 7.635 7.672 1.00 95.50 185 LYS A N 1
ATOM 1535 C CA . LYS A 1 185 ? -10.420 8.420 6.860 1.00 95.50 185 LYS A CA 1
ATOM 1536 C C . LYS A 1 185 ? -11.806 7.781 6.761 1.00 95.50 185 LYS A C 1
ATOM 1538 O O . LYS A 1 185 ? -12.801 8.494 6.779 1.00 95.50 185 LYS A O 1
ATOM 1543 N N . ASP A 1 186 ? -11.869 6.454 6.698 1.00 93.75 186 ASP A N 1
ATOM 1544 C CA . ASP A 1 186 ? -13.118 5.687 6.681 1.00 93.75 186 ASP A CA 1
ATOM 1545 C C . ASP A 1 186 ? -13.788 5.638 8.079 1.00 93.75 186 ASP A C 1
ATOM 1547 O O . ASP A 1 186 ? -14.859 5.053 8.256 1.00 93.75 186 ASP A O 1
ATOM 1551 N N . GLY A 1 187 ? -13.159 6.231 9.104 1.00 92.06 187 GLY A N 1
ATOM 1552 C CA . GLY A 1 187 ? -13.660 6.295 10.476 1.00 92.06 187 GLY A CA 1
ATOM 1553 C C . GLY A 1 187 ? -13.692 4.943 11.190 1.00 92.06 187 GLY A C 1
ATOM 1554 O O . GLY A 1 187 ? -14.472 4.773 12.134 1.00 92.06 187 GLY A O 1
ATOM 1555 N N . ILE A 1 188 ? -12.923 3.958 10.716 1.00 94.19 188 ILE A N 1
ATOM 1556 C CA . ILE A 1 188 ? -12.750 2.655 11.372 1.00 94.19 188 ILE A CA 1
ATOM 1557 C C . ILE A 1 188 ? -11.776 2.832 12.540 1.00 94.19 188 ILE A C 1
ATOM 1559 O O . ILE A 1 188 ? -12.130 2.574 13.692 1.00 94.19 188 ILE A O 1
ATOM 1563 N N . LEU A 1 189 ? -10.587 3.371 12.249 1.00 93.81 189 LEU A N 1
ATOM 1564 C CA . LEU A 1 189 ? -9.629 3.797 13.266 1.00 93.81 189 LEU A CA 1
ATOM 1565 C C . LEU A 1 189 ? -10.041 5.156 13.836 1.00 93.81 189 LEU A C 1
ATOM 1567 O O . LEU A 1 189 ? -10.346 6.078 13.087 1.00 93.81 189 LEU A O 1
ATOM 1571 N N . GLN A 1 190 ? -10.019 5.281 15.162 1.00 89.31 190 GLN A N 1
ATOM 1572 C CA . GLN A 1 190 ? -10.356 6.536 15.849 1.00 89.31 190 GLN A CA 1
ATOM 1573 C C . GLN A 1 190 ? -9.170 7.504 15.924 1.00 89.31 190 GLN A C 1
ATOM 1575 O O . GLN A 1 190 ? -9.364 8.711 16.005 1.00 89.31 190 GLN A O 1
ATOM 1580 N N . ASN A 1 191 ? -7.948 6.972 15.866 1.00 90.56 191 ASN A N 1
ATOM 1581 C CA . ASN A 1 191 ? -6.703 7.725 15.952 1.00 90.56 191 ASN A CA 1
ATOM 1582 C C . ASN A 1 191 ? -5.869 7.499 14.687 1.00 90.56 191 ASN A C 1
ATOM 1584 O O . ASN A 1 191 ? -5.822 6.379 14.169 1.00 90.56 191 ASN A O 1
ATOM 1588 N N . ASP A 1 192 ? -5.163 8.531 14.224 1.00 93.00 192 ASP A N 1
ATOM 1589 C CA . ASP A 1 192 ? -4.238 8.406 13.095 1.00 93.00 192 ASP A CA 1
ATOM 1590 C C . ASP A 1 192 ? -2.926 7.742 13.546 1.00 93.00 192 ASP A C 1
ATOM 1592 O O . ASP A 1 192 ? -1.956 8.402 13.919 1.00 93.00 192 ASP A O 1
ATOM 1596 N N . LEU A 1 193 ? -2.895 6.406 13.514 1.00 93.00 193 LEU A N 1
ATOM 1597 C CA . LEU A 1 193 ? -1.683 5.629 13.797 1.00 93.00 193 LEU A CA 1
ATOM 1598 C C . LEU A 1 193 ? -0.564 5.920 12.787 1.00 93.00 193 LEU A C 1
ATOM 1600 O O . LEU A 1 193 ? 0.613 5.891 13.136 1.00 93.00 193 LEU A O 1
ATOM 1604 N N . ASN A 1 194 ? -0.910 6.229 11.534 1.00 92.56 194 ASN A N 1
ATOM 1605 C CA . ASN A 1 194 ? 0.074 6.464 10.482 1.00 92.56 194 ASN A CA 1
ATOM 1606 C C . ASN A 1 194 ? 0.922 7.722 10.748 1.00 92.56 194 ASN A C 1
ATOM 1608 O O . ASN A 1 194 ? 2.102 7.734 10.389 1.00 92.56 194 ASN A O 1
ATOM 1612 N N . ALA A 1 195 ? 0.342 8.752 11.371 1.00 91.94 195 ALA A N 1
ATOM 1613 C CA . ALA A 1 195 ? 1.055 9.972 11.751 1.00 91.94 195 ALA A CA 1
ATOM 1614 C C . ALA A 1 195 ? 2.108 9.746 12.848 1.00 91.94 195 ALA A C 1
ATOM 1616 O O . ALA A 1 195 ? 3.103 10.464 12.895 1.00 91.94 195 ALA A O 1
ATOM 1617 N N . LYS A 1 196 ? 1.915 8.739 13.704 1.00 90.81 196 LYS A N 1
ATOM 1618 C CA . LYS A 1 196 ? 2.788 8.477 14.855 1.00 90.81 196 LYS A CA 1
ATOM 1619 C C . LYS A 1 196 ? 4.017 7.628 14.536 1.00 90.81 196 LYS A C 1
ATOM 1621 O O . LYS A 1 196 ? 4.954 7.579 15.322 1.00 90.81 196 LYS A O 1
ATOM 1626 N N . ILE A 1 197 ? 4.026 6.956 13.386 1.00 92.56 197 ILE A N 1
ATOM 1627 C CA . ILE A 1 197 ? 5.054 5.965 13.056 1.00 92.56 197 ILE A CA 1
ATOM 1628 C C . ILE A 1 197 ? 5.965 6.474 11.956 1.00 92.56 197 ILE A C 1
ATOM 1630 O O . ILE A 1 197 ? 5.521 6.870 10.873 1.00 92.56 197 ILE A O 1
ATOM 1634 N N . SER A 1 198 ? 7.268 6.373 12.192 1.00 91.94 198 SER A N 1
ATOM 1635 C CA . SER A 1 198 ? 8.274 6.746 11.204 1.00 91.94 198 SER A CA 1
ATOM 1636 C C . SER A 1 198 ? 8.329 5.739 10.046 1.00 91.94 198 SER A C 1
ATOM 1638 O O . SER A 1 198 ? 8.237 4.530 10.266 1.00 91.94 198 SER A O 1
ATOM 1640 N N . PRO A 1 199 ? 8.462 6.199 8.788 1.00 94.19 199 PRO A N 1
ATOM 1641 C CA . PRO A 1 199 ? 8.667 5.297 7.659 1.00 94.19 199 PRO A CA 1
ATOM 1642 C C . PRO A 1 199 ? 10.024 4.579 7.761 1.00 94.19 199 PRO A C 1
ATOM 1644 O O . PRO A 1 199 ? 10.950 5.049 8.423 1.00 94.19 199 PRO A O 1
ATOM 1647 N N . ILE A 1 200 ? 10.163 3.456 7.054 1.00 94.56 200 ILE A N 1
ATOM 1648 C CA . ILE A 1 200 ? 11.477 2.843 6.824 1.00 94.56 200 ILE A CA 1
ATOM 1649 C C . ILE A 1 200 ? 12.273 3.777 5.908 1.00 94.56 200 ILE A C 1
ATOM 1651 O O . ILE A 1 200 ? 11.757 4.227 4.881 1.00 94.56 200 ILE A O 1
ATOM 1655 N N . LYS A 1 201 ? 13.526 4.067 6.267 1.00 93.12 201 LYS A N 1
ATOM 1656 C CA . LYS A 1 201 ? 14.424 4.851 5.414 1.00 93.12 201 LYS A CA 1
ATOM 1657 C C . LYS A 1 201 ? 14.804 4.031 4.182 1.00 93.12 201 LYS A C 1
ATOM 1659 O O . LYS A 1 201 ? 15.201 2.873 4.311 1.00 93.12 201 LYS A O 1
ATOM 1664 N N . ALA A 1 202 ? 14.682 4.624 2.998 1.00 92.62 202 ALA A N 1
ATOM 1665 C CA . ALA A 1 202 ? 15.182 4.009 1.776 1.00 92.62 202 ALA A CA 1
ATOM 1666 C C . ALA A 1 202 ? 16.711 3.924 1.826 1.00 92.62 202 ALA A C 1
ATOM 1668 O O . ALA A 1 202 ? 17.368 4.873 2.248 1.00 92.62 202 ALA A O 1
ATOM 1669 N N . ALA A 1 203 ? 17.258 2.785 1.411 1.00 90.75 203 ALA A N 1
ATOM 1670 C CA . ALA A 1 203 ? 18.687 2.661 1.178 1.00 90.75 203 ALA A CA 1
ATOM 1671 C C . ALA A 1 203 ? 19.015 3.307 -0.167 1.00 90.75 203 ALA A C 1
ATOM 1673 O O . ALA A 1 203 ? 18.354 3.016 -1.174 1.00 90.75 203 ALA A O 1
ATOM 1674 N N . GLU A 1 204 ? 20.040 4.155 -0.188 1.00 86.00 204 GLU A N 1
ATOM 1675 C CA . GLU A 1 204 ? 20.588 4.657 -1.440 1.00 86.00 204 GLU A CA 1
ATOM 1676 C C . GLU A 1 204 ? 21.169 3.494 -2.239 1.00 86.00 204 GLU A C 1
ATOM 1678 O O . GLU A 1 204 ? 21.953 2.687 -1.740 1.00 86.00 204 GLU A O 1
ATOM 1683 N N . THR A 1 205 ? 20.757 3.394 -3.497 1.00 83.69 205 THR A N 1
ATOM 1684 C CA . THR A 1 205 ? 21.288 2.403 -4.428 1.00 83.69 205 THR A CA 1
ATOM 1685 C C . THR A 1 205 ? 22.054 3.134 -5.505 1.00 83.69 205 THR A C 1
ATOM 1687 O O . THR A 1 205 ? 21.474 3.971 -6.201 1.00 83.69 205 THR A O 1
ATOM 1690 N N . ARG A 1 206 ? 23.324 2.779 -5.690 1.00 81.19 206 ARG A N 1
ATOM 1691 C CA . ARG A 1 206 ? 24.041 3.142 -6.910 1.00 81.19 206 ARG A CA 1
ATOM 1692 C C . ARG A 1 206 ? 23.453 2.324 -8.050 1.00 81.19 206 ARG A C 1
ATOM 1694 O O . ARG A 1 206 ? 23.263 1.116 -7.916 1.00 81.19 206 ARG A O 1
ATOM 1701 N N . ARG A 1 207 ? 23.078 3.000 -9.129 1.00 79.00 207 ARG A N 1
ATOM 1702 C CA . ARG A 1 207 ? 22.701 2.333 -10.371 1.00 79.00 207 ARG A CA 1
ATOM 1703 C C . ARG A 1 207 ? 23.918 2.353 -11.270 1.00 79.00 207 ARG A C 1
ATOM 1705 O O . ARG A 1 207 ? 24.436 3.430 -11.546 1.00 79.00 207 ARG A O 1
ATOM 1712 N N . GLU A 1 208 ? 24.335 1.172 -11.696 1.00 86.00 208 GLU A N 1
ATOM 1713 C CA . GLU A 1 208 ? 25.313 1.044 -12.768 1.00 86.00 208 GLU A CA 1
ATOM 1714 C C . GLU A 1 208 ? 24.740 1.667 -14.047 1.00 86.00 208 GLU A C 1
ATOM 1716 O O . GLU A 1 208 ? 23.526 1.621 -14.292 1.00 86.00 208 GLU A O 1
ATOM 1721 N N . TYR A 1 209 ? 25.612 2.274 -14.840 1.00 88.69 209 TYR A N 1
ATOM 1722 C CA . TYR A 1 209 ? 25.284 2.897 -16.115 1.00 88.69 209 TYR A CA 1
ATOM 1723 C C . TYR A 1 209 ? 26.345 2.514 -17.143 1.00 88.69 209 TYR A C 1
ATOM 1725 O O . TYR A 1 209 ? 27.464 2.174 -16.778 1.00 88.69 209 TYR A O 1
ATOM 1733 N N . LEU A 1 210 ? 25.980 2.568 -18.422 1.00 90.06 210 LEU A N 1
ATOM 1734 C CA . LEU A 1 210 ? 26.920 2.313 -19.506 1.00 90.06 210 LEU A CA 1
ATOM 1735 C C . LEU A 1 210 ? 27.733 3.574 -19.790 1.00 90.06 210 LEU A C 1
ATOM 1737 O O . LEU A 1 210 ? 27.170 4.650 -20.006 1.00 90.06 210 LEU A O 1
ATOM 1741 N N . THR A 1 211 ? 29.051 3.427 -19.824 1.00 92.81 211 THR A N 1
ATOM 1742 C CA . THR A 1 211 ? 29.963 4.435 -20.364 1.00 92.81 211 THR A CA 1
ATOM 1743 C C . THR A 1 211 ? 29.847 4.508 -21.888 1.00 92.81 211 THR A C 1
ATOM 1745 O O . THR A 1 211 ? 29.330 3.602 -22.547 1.00 92.81 211 THR A O 1
ATOM 1748 N N . ILE A 1 212 ? 30.359 5.588 -22.482 1.00 91.81 212 ILE A N 1
ATOM 1749 C CA . ILE A 1 212 ? 30.362 5.741 -23.942 1.00 91.81 212 ILE A CA 1
ATOM 1750 C C . ILE A 1 212 ? 31.191 4.650 -24.637 1.00 91.81 212 ILE A C 1
ATOM 1752 O O . ILE A 1 212 ? 30.840 4.197 -25.723 1.00 91.81 212 ILE A O 1
ATOM 1756 N N . GLU A 1 213 ? 32.268 4.189 -24.000 1.00 93.88 213 GLU A N 1
ATOM 1757 C CA . GLU A 1 213 ? 33.128 3.120 -24.511 1.00 93.88 213 GLU A CA 1
ATOM 1758 C C . GLU A 1 213 ? 32.393 1.776 -24.519 1.00 93.88 213 GLU A C 1
ATOM 1760 O O . GLU A 1 213 ? 32.382 1.086 -25.540 1.00 93.88 213 GLU A O 1
ATOM 1765 N N . GLU A 1 214 ? 31.704 1.440 -23.425 1.00 93.31 214 GLU A N 1
ATOM 1766 C CA . GLU A 1 214 ? 30.872 0.235 -23.326 1.00 93.31 214 GLU A CA 1
ATOM 1767 C C . GLU A 1 214 ? 29.698 0.276 -24.307 1.00 93.31 214 GLU A C 1
ATOM 1769 O O . GLU A 1 214 ? 29.407 -0.725 -24.964 1.00 93.31 214 GLU A O 1
ATOM 1774 N N . LEU A 1 215 ? 29.057 1.437 -24.479 1.00 93.38 215 LEU A N 1
ATOM 1775 C CA . LEU A 1 215 ? 27.990 1.608 -25.463 1.00 93.38 215 LEU A CA 1
ATOM 1776 C C . LEU A 1 215 ? 28.510 1.402 -26.893 1.00 93.38 215 LEU A C 1
ATOM 1778 O O . LEU A 1 215 ? 27.902 0.669 -27.672 1.00 93.38 215 LEU A O 1
ATOM 1782 N N . ASN A 1 216 ? 29.667 1.974 -27.233 1.00 93.75 216 ASN A N 1
ATOM 1783 C CA . ASN A 1 216 ? 30.305 1.768 -28.536 1.00 93.75 216 ASN A CA 1
ATOM 1784 C C . ASN A 1 216 ? 30.705 0.304 -28.766 1.00 93.75 216 ASN A C 1
ATOM 1786 O O . ASN A 1 216 ? 30.630 -0.190 -29.895 1.00 93.75 216 ASN A O 1
ATOM 1790 N N . LYS A 1 217 ? 31.114 -0.407 -27.710 1.00 94.81 217 LYS A N 1
ATOM 1791 C CA . LYS A 1 217 ? 31.379 -1.847 -27.763 1.00 94.81 217 LYS A CA 1
ATOM 1792 C C . LYS A 1 217 ? 30.093 -2.624 -28.051 1.00 94.81 217 LYS A C 1
ATOM 1794 O O . LYS A 1 217 ? 30.065 -3.397 -29.004 1.00 94.81 217 LYS A O 1
ATOM 1799 N N . LEU A 1 218 ? 29.008 -2.327 -27.331 1.00 93.75 218 LEU A N 1
ATOM 1800 C CA . LEU A 1 218 ? 27.686 -2.933 -27.535 1.00 93.75 218 LEU A CA 1
ATOM 1801 C C . LEU A 1 218 ? 27.166 -2.760 -28.964 1.00 93.75 218 LEU A C 1
ATOM 1803 O O . LEU A 1 218 ? 26.637 -3.707 -29.545 1.00 93.75 218 LEU A O 1
ATOM 1807 N N . VAL A 1 219 ? 27.351 -1.580 -29.565 1.00 93.06 219 VAL A N 1
ATOM 1808 C CA . VAL A 1 219 ? 26.975 -1.327 -30.968 1.00 93.06 219 VAL A CA 1
ATOM 1809 C C . VAL A 1 219 ? 27.650 -2.331 -31.913 1.00 93.06 219 VAL A C 1
ATOM 1811 O O . VAL A 1 219 ? 26.997 -2.834 -32.830 1.00 93.06 219 VAL A O 1
ATOM 1814 N N . LYS A 1 220 ? 28.921 -2.679 -31.671 1.00 93.56 220 LYS A N 1
ATOM 1815 C CA . LYS A 1 220 ? 29.692 -3.636 -32.485 1.00 93.56 220 LYS A CA 1
ATOM 1816 C C . LYS A 1 220 ? 29.375 -5.098 -32.156 1.00 93.56 220 LYS A C 1
ATOM 1818 O O . LYS A 1 220 ? 29.529 -5.957 -33.020 1.00 93.56 220 LYS A O 1
ATOM 1823 N N . THR A 1 221 ? 28.898 -5.387 -30.948 1.00 93.50 221 THR A N 1
ATOM 1824 C CA . THR A 1 221 ? 28.544 -6.746 -30.520 1.00 93.50 221 THR A CA 1
ATOM 1825 C C . THR A 1 221 ? 27.284 -7.249 -31.247 1.00 93.50 221 THR A C 1
ATOM 1827 O O . THR A 1 221 ? 26.245 -6.566 -31.236 1.00 93.50 221 THR A O 1
ATOM 1830 N N . PRO A 1 222 ? 27.321 -8.442 -31.877 1.00 90.31 222 PRO A N 1
ATOM 1831 C CA . PRO A 1 222 ? 26.140 -9.071 -32.467 1.00 90.31 222 PRO A CA 1
ATOM 1832 C C . PRO A 1 222 ? 25.039 -9.311 -31.425 1.00 90.31 222 PRO A C 1
ATOM 1834 O O . PRO A 1 222 ? 25.317 -9.759 -30.315 1.00 90.31 222 PRO A O 1
ATOM 1837 N N . CYS A 1 223 ? 23.784 -9.033 -31.780 1.00 89.88 223 CYS A N 1
ATOM 1838 C CA . CYS A 1 223 ? 22.622 -9.314 -30.936 1.00 89.88 223 CYS A CA 1
ATOM 1839 C C . CYS A 1 223 ? 21.674 -10.252 -31.678 1.00 89.88 223 CYS A C 1
ATOM 1841 O O . CYS A 1 223 ? 21.370 -10.021 -32.845 1.00 89.88 223 CYS A O 1
ATOM 1843 N N . ASN A 1 224 ? 21.163 -11.272 -30.988 1.00 87.50 224 ASN A N 1
ATOM 1844 C CA . ASN A 1 224 ? 20.227 -12.237 -31.573 1.00 87.50 224 ASN A CA 1
ATOM 1845 C C . ASN A 1 224 ? 18.856 -11.624 -31.907 1.00 87.50 224 ASN A C 1
ATOM 1847 O O . ASN A 1 224 ? 18.085 -12.216 -32.654 1.00 87.50 224 ASN A O 1
ATOM 1851 N N . ASN A 1 225 ? 18.532 -10.464 -31.330 1.00 89.56 225 ASN A N 1
ATOM 1852 C CA . ASN A 1 225 ? 17.286 -9.750 -31.572 1.00 89.56 225 ASN A CA 1
ATOM 1853 C C . ASN A 1 225 ? 17.601 -8.313 -32.005 1.00 89.56 225 ASN A C 1
ATOM 1855 O O . ASN A 1 225 ? 17.914 -7.454 -31.178 1.00 89.56 225 ASN A O 1
ATOM 1859 N N . ASP A 1 226 ? 17.510 -8.068 -33.310 1.00 90.44 226 ASP A N 1
ATOM 1860 C CA . ASP A 1 226 ? 17.800 -6.765 -33.908 1.00 90.44 226 ASP A CA 1
ATOM 1861 C C . ASP A 1 226 ? 16.867 -5.658 -33.388 1.00 90.44 226 ASP A C 1
ATOM 1863 O O . ASP A 1 226 ? 17.330 -4.588 -32.993 1.00 90.44 226 ASP A O 1
ATOM 1867 N N . LEU A 1 227 ? 15.564 -5.940 -33.279 1.00 92.06 227 LEU A N 1
ATOM 1868 C CA . LEU A 1 227 ? 14.581 -4.993 -32.747 1.00 92.06 227 LEU A CA 1
ATOM 1869 C C . LEU A 1 227 ? 14.946 -4.543 -31.325 1.00 92.06 227 LEU A C 1
ATOM 1871 O O . LEU A 1 227 ? 14.901 -3.352 -31.016 1.00 92.06 227 LEU A O 1
ATOM 1875 N N . LEU A 1 228 ? 15.334 -5.487 -30.463 1.00 91.56 228 LEU A N 1
ATOM 1876 C CA . LEU A 1 228 ? 15.754 -5.199 -29.092 1.00 91.56 228 LEU A CA 1
ATOM 1877 C C . LEU A 1 228 ? 17.031 -4.351 -29.064 1.00 91.56 228 LEU A C 1
ATOM 1879 O O . LEU A 1 228 ? 17.104 -3.399 -28.287 1.00 91.56 228 LEU A O 1
ATOM 1883 N N . LYS A 1 229 ? 18.013 -4.667 -29.918 1.00 92.62 229 LYS A N 1
ATOM 1884 C CA . LYS A 1 229 ? 19.256 -3.894 -30.049 1.00 92.62 229 LYS A CA 1
ATOM 1885 C C . LYS A 1 229 ? 18.967 -2.454 -30.466 1.00 92.62 229 LYS A C 1
ATOM 1887 O O . LYS A 1 229 ? 19.432 -1.530 -29.801 1.00 92.62 229 LYS A O 1
ATOM 1892 N N . ARG A 1 230 ? 18.163 -2.251 -31.513 1.00 93.69 230 ARG A N 1
ATOM 1893 C CA . ARG A 1 230 ? 17.798 -0.911 -31.998 1.00 93.69 230 ARG A CA 1
ATOM 1894 C C . ARG A 1 230 ? 17.026 -0.122 -30.948 1.00 93.69 230 ARG A C 1
ATOM 1896 O O . ARG A 1 230 ? 17.391 1.015 -30.672 1.00 93.69 230 ARG A O 1
ATOM 1903 N N . ALA A 1 231 ? 16.045 -0.737 -30.287 1.00 94.25 231 ALA A N 1
ATOM 1904 C CA . ALA A 1 231 ? 15.295 -0.094 -29.208 1.00 94.25 231 ALA A CA 1
ATOM 1905 C C . ALA A 1 231 ? 16.187 0.292 -28.011 1.00 94.25 231 ALA A C 1
ATOM 1907 O O . ALA A 1 231 ? 16.032 1.377 -27.448 1.00 94.25 231 ALA A O 1
ATOM 1908 N N . ALA A 1 232 ? 17.138 -0.566 -27.623 1.00 93.25 232 ALA A N 1
ATOM 1909 C CA . ALA A 1 232 ? 18.063 -0.295 -26.523 1.00 93.25 232 ALA A CA 1
ATOM 1910 C C . ALA A 1 232 ? 19.038 0.849 -26.851 1.00 93.25 232 ALA A C 1
ATOM 1912 O O . ALA A 1 232 ? 19.235 1.742 -26.028 1.00 93.25 232 ALA A O 1
ATOM 1913 N N . LEU A 1 233 ? 19.608 0.859 -28.059 1.00 94.31 233 LEU A N 1
ATOM 1914 C CA . LEU A 1 233 ? 20.495 1.933 -28.514 1.00 94.31 233 LEU A CA 1
ATOM 1915 C C . LEU A 1 233 ? 19.736 3.253 -28.686 1.00 94.31 233 LEU A C 1
ATOM 1917 O O . LEU A 1 233 ? 20.216 4.298 -28.253 1.00 94.31 233 LEU A O 1
ATOM 1921 N N . PHE A 1 234 ? 18.516 3.204 -29.224 1.00 95.19 234 PHE A N 1
ATOM 1922 C CA . PHE A 1 234 ? 17.646 4.372 -29.320 1.00 95.19 234 PHE A CA 1
ATOM 1923 C C . PHE A 1 234 ? 17.342 4.955 -27.934 1.00 95.19 234 PHE A C 1
ATOM 1925 O O . PHE A 1 234 ? 17.426 6.166 -27.742 1.00 95.19 234 PHE A O 1
ATOM 1932 N N . SER A 1 235 ? 17.071 4.105 -26.937 1.00 94.69 235 SER A N 1
ATOM 1933 C CA . SER A 1 235 ? 16.909 4.519 -25.535 1.00 94.69 235 SER A CA 1
ATOM 1934 C C . SER A 1 235 ? 18.151 5.219 -24.986 1.00 94.69 235 SER A C 1
ATOM 1936 O O . SER A 1 235 ? 18.025 6.271 -24.362 1.00 94.69 235 SER A O 1
ATOM 1938 N N . ALA A 1 236 ? 19.342 4.674 -25.247 1.00 93.56 236 ALA A N 1
ATOM 1939 C CA . ALA A 1 236 ? 20.601 5.250 -24.784 1.00 93.56 236 ALA A CA 1
ATOM 1940 C C . ALA A 1 236 ? 20.876 6.637 -25.393 1.00 93.56 236 ALA A C 1
ATOM 1942 O O . ALA A 1 236 ? 21.384 7.513 -24.699 1.00 93.56 236 ALA A O 1
ATOM 1943 N N . LEU A 1 237 ? 20.502 6.851 -26.660 1.00 93.06 237 LEU A N 1
ATOM 1944 C CA . LEU A 1 237 ? 20.715 8.120 -27.365 1.00 93.06 237 LEU A CA 1
ATOM 1945 C C . LEU A 1 237 ? 19.653 9.185 -27.057 1.00 93.06 237 LEU A C 1
ATOM 1947 O O . LEU A 1 237 ? 19.948 10.374 -27.125 1.00 93.06 237 LEU A O 1
ATOM 1951 N N . THR A 1 238 ? 18.423 8.778 -26.737 1.00 93.38 238 THR A N 1
ATOM 1952 C CA . THR A 1 238 ? 17.284 9.702 -26.550 1.00 93.38 238 THR A CA 1
ATOM 1953 C C . THR A 1 238 ? 16.877 9.904 -25.093 1.00 93.38 238 THR A C 1
ATOM 1955 O O . THR A 1 238 ? 16.039 10.758 -24.805 1.00 93.38 238 THR A O 1
ATOM 1958 N N . GLY A 1 239 ? 17.404 9.094 -24.169 1.00 90.94 239 GLY A N 1
ATOM 1959 C CA . GLY A 1 239 ? 17.023 9.111 -22.754 1.00 90.94 239 GLY A CA 1
ATOM 1960 C C . GLY A 1 239 ? 15.604 8.597 -22.475 1.00 90.94 239 GLY A C 1
ATOM 1961 O O . GLY A 1 239 ? 15.119 8.695 -21.343 1.00 90.94 239 GLY A O 1
ATOM 1962 N N . LEU A 1 240 ? 14.917 8.044 -23.479 1.00 91.81 240 LEU A N 1
ATOM 1963 C CA . LEU A 1 240 ? 13.547 7.563 -23.338 1.00 91.81 240 LEU A CA 1
ATOM 1964 C C . LEU A 1 240 ? 13.459 6.309 -22.475 1.00 91.81 240 LEU A C 1
ATOM 1966 O O . LEU A 1 240 ? 14.281 5.395 -22.557 1.00 91.81 240 LEU A O 1
ATOM 1970 N N . ARG A 1 241 ? 12.377 6.211 -21.697 1.00 91.50 241 ARG A N 1
ATOM 1971 C CA . ARG A 1 241 ? 12.058 4.995 -20.942 1.00 91.50 241 ARG A CA 1
ATOM 1972 C C . ARG A 1 241 ? 11.555 3.917 -21.894 1.00 91.50 241 ARG A C 1
ATOM 1974 O O . ARG A 1 241 ? 10.793 4.207 -22.813 1.00 91.50 241 ARG A O 1
ATOM 1981 N N . PHE A 1 242 ? 11.849 2.656 -21.580 1.00 91.44 242 PHE A N 1
ATOM 1982 C CA . PHE A 1 242 ? 11.365 1.498 -22.344 1.00 91.44 242 PHE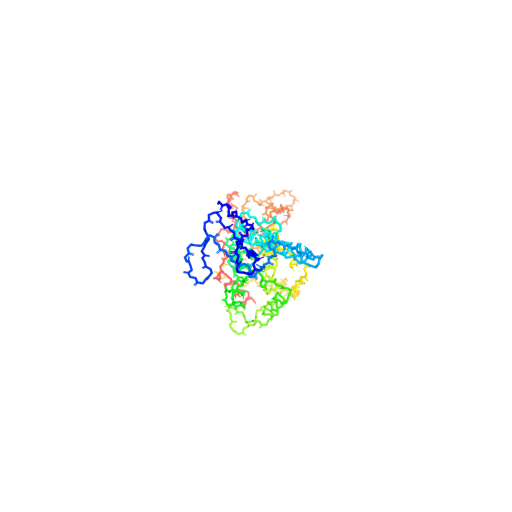 A CA 1
ATOM 1983 C C . PHE A 1 242 ? 9.862 1.569 -22.649 1.00 91.44 242 PHE A C 1
ATOM 1985 O O . PHE A 1 242 ? 9.434 1.328 -23.769 1.00 91.44 242 PHE A O 1
ATOM 1992 N N . SER A 1 243 ? 9.047 1.933 -21.655 1.00 90.75 243 SER A N 1
ATOM 1993 C CA . SER A 1 243 ? 7.594 1.981 -21.817 1.00 90.75 243 SER A CA 1
ATOM 1994 C C . SER A 1 243 ? 7.100 3.073 -22.763 1.00 90.75 243 SER A C 1
ATOM 1996 O O . SER A 1 243 ? 5.978 2.953 -23.250 1.00 90.75 243 SER A O 1
ATOM 1998 N N . ASP A 1 244 ? 7.893 4.132 -22.945 1.00 93.19 244 ASP A N 1
ATOM 1999 C CA . ASP A 1 244 ? 7.618 5.224 -23.877 1.00 93.19 244 ASP A CA 1
ATOM 2000 C C . ASP A 1 244 ? 8.045 4.800 -25.292 1.00 93.19 244 ASP A C 1
ATOM 2002 O O . ASP A 1 244 ? 7.229 4.855 -26.203 1.00 93.19 244 ASP A O 1
ATOM 2006 N N . ILE A 1 245 ? 9.231 4.194 -25.443 1.00 94.06 245 ILE A N 1
ATOM 2007 C CA . ILE A 1 245 ? 9.703 3.594 -26.710 1.00 94.06 245 ILE A CA 1
ATOM 2008 C C . ILE A 1 245 ? 8.724 2.535 -27.232 1.00 94.06 245 ILE A C 1
ATOM 2010 O O . ILE A 1 245 ? 8.364 2.528 -28.404 1.00 94.06 245 ILE A O 1
ATOM 2014 N N . GLN A 1 246 ? 8.234 1.658 -26.354 1.00 93.50 246 GLN A N 1
ATOM 2015 C CA . GLN A 1 246 ? 7.316 0.574 -26.716 1.00 93.50 246 GLN A CA 1
ATOM 2016 C C . GLN A 1 246 ? 5.981 1.070 -27.300 1.00 93.50 246 GLN A C 1
ATOM 2018 O O . GLN A 1 246 ? 5.316 0.349 -28.049 1.00 93.50 246 GLN A O 1
ATOM 2023 N N . LYS A 1 247 ? 5.535 2.267 -26.909 1.00 93.62 247 LYS A N 1
ATOM 2024 C CA . LYS A 1 247 ? 4.272 2.844 -27.385 1.00 93.62 247 LYS A CA 1
ATOM 2025 C C . LYS A 1 247 ? 4.460 3.911 -28.460 1.00 93.62 247 LYS A C 1
ATOM 2027 O O . LYS A 1 247 ? 3.448 4.376 -28.967 1.00 93.62 247 LYS A O 1
ATOM 2032 N N . MET A 1 248 ? 5.705 4.297 -28.734 1.00 94.19 248 MET A N 1
ATOM 2033 C CA . MET A 1 248 ? 6.044 5.384 -29.638 1.00 94.19 248 MET A CA 1
ATOM 2034 C C . MET A 1 248 ? 5.472 5.117 -31.028 1.00 94.19 248 MET A C 1
ATOM 2036 O O . MET A 1 248 ? 5.608 4.003 -31.552 1.00 94.19 248 MET A O 1
ATOM 2040 N N . VAL A 1 249 ? 4.848 6.133 -31.616 1.00 95.31 249 VAL A N 1
ATOM 2041 C CA . VAL A 1 249 ? 4.271 6.070 -32.967 1.00 95.31 249 VAL A CA 1
ATOM 2042 C C . VAL A 1 249 ? 4.953 7.056 -33.907 1.00 95.31 249 VAL A C 1
ATOM 2044 O O . VAL A 1 249 ? 5.542 8.040 -33.468 1.00 95.31 249 VAL A O 1
ATOM 2047 N N . TRP A 1 250 ? 4.882 6.803 -35.213 1.00 94.75 250 TRP A N 1
ATOM 2048 C CA . TRP A 1 250 ? 5.560 7.642 -36.209 1.00 94.75 250 TRP A CA 1
ATOM 2049 C C . TRP A 1 250 ? 5.071 9.091 -36.239 1.00 94.75 250 TRP A C 1
ATOM 2051 O O . TRP A 1 250 ? 5.841 9.977 -36.595 1.00 94.75 250 TRP A O 1
ATOM 2061 N N . GLY A 1 251 ? 3.821 9.344 -35.846 1.00 93.50 251 GLY A N 1
ATOM 2062 C CA . GLY A 1 251 ? 3.260 10.691 -35.739 1.00 93.50 251 GLY A CA 1
ATOM 2063 C C . GLY A 1 251 ? 3.868 11.538 -34.618 1.00 93.50 251 GLY A C 1
ATOM 2064 O O . GLY A 1 251 ? 3.699 12.748 -34.640 1.00 93.50 251 GLY A O 1
ATOM 2065 N N . GLU A 1 252 ? 4.581 10.927 -33.665 1.00 93.56 252 GLU A N 1
ATOM 2066 C CA . GLU A 1 252 ? 5.306 11.637 -32.598 1.00 93.56 252 GLU A CA 1
ATOM 2067 C C . GLU A 1 252 ? 6.711 12.090 -33.050 1.00 93.56 252 GLU A C 1
ATOM 2069 O O . GLU A 1 252 ? 7.393 12.787 -32.300 1.00 93.56 252 GLU A O 1
ATOM 2074 N N . LEU A 1 253 ? 7.159 11.690 -34.251 1.00 93.88 253 LEU A N 1
ATOM 2075 C CA . LEU A 1 253 ? 8.442 12.078 -34.841 1.00 93.88 253 LEU A CA 1
ATOM 2076 C C . LEU A 1 253 ? 8.244 13.171 -35.898 1.00 93.88 253 LEU A C 1
ATOM 2078 O O . LEU A 1 253 ? 7.712 12.929 -36.986 1.00 93.88 253 LEU A O 1
ATOM 2082 N N . GLU A 1 254 ? 8.759 14.358 -35.603 1.00 92.31 254 GLU A N 1
ATOM 2083 C CA . GLU A 1 254 ? 8.675 15.536 -36.462 1.00 92.31 254 GLU A CA 1
ATOM 2084 C C . GLU A 1 254 ? 10.057 15.876 -37.036 1.00 92.31 254 GLU A C 1
ATOM 2086 O O . GLU A 1 254 ? 11.077 15.706 -36.370 1.00 92.31 254 GLU A O 1
ATOM 2091 N N . TYR A 1 255 ? 10.102 16.350 -38.282 1.00 92.06 255 TYR A N 1
ATOM 2092 C CA . TYR A 1 255 ? 11.314 16.904 -38.887 1.00 92.06 255 TYR A CA 1
ATOM 2093 C C . TYR A 1 255 ? 11.073 18.373 -39.207 1.00 92.06 255 TYR A C 1
ATOM 2095 O O . TYR A 1 255 ? 10.124 18.702 -39.920 1.00 92.06 255 TYR A O 1
ATOM 2103 N N . ILE A 1 256 ? 11.933 19.238 -38.680 1.00 91.31 256 ILE A N 1
ATOM 2104 C CA . ILE A 1 256 ? 11.883 20.681 -38.887 1.00 91.31 256 ILE A CA 1
ATOM 2105 C C . ILE A 1 256 ? 13.104 21.071 -39.715 1.00 91.31 256 ILE A C 1
ATOM 2107 O O . ILE A 1 256 ? 14.248 20.870 -39.297 1.00 91.31 256 ILE A O 1
ATOM 2111 N N . GLU A 1 257 ? 12.861 21.641 -40.894 1.00 90.50 257 GLU A N 1
ATOM 2112 C CA . GLU A 1 257 ? 13.921 22.094 -41.792 1.00 90.50 257 GLU A CA 1
ATOM 2113 C C . GLU A 1 257 ? 14.853 23.085 -41.072 1.00 90.50 257 GLU A C 1
ATOM 2115 O O . GLU A 1 257 ? 14.412 24.033 -40.422 1.00 90.50 257 GLU A O 1
ATOM 2120 N N . GLY A 1 258 ? 16.159 22.819 -41.125 1.00 88.56 258 GLY A N 1
ATOM 2121 C CA . GLY A 1 258 ? 17.182 23.614 -40.440 1.00 88.56 258 GLY A CA 1
ATOM 2122 C C . GLY A 1 258 ? 17.345 23.352 -38.935 1.00 88.56 258 GLY A C 1
ATOM 2123 O O . GLY A 1 258 ? 18.313 23.845 -38.361 1.00 88.56 258 GLY A O 1
ATOM 2124 N N . GLN A 1 259 ? 16.467 22.569 -38.293 1.00 86.75 259 GLN A N 1
ATOM 2125 C CA . GLN A 1 259 ? 16.576 22.223 -36.863 1.00 86.75 259 GLN A CA 1
ATOM 2126 C C . GLN A 1 259 ? 16.718 20.717 -36.593 1.00 86.75 259 GLN A C 1
ATOM 2128 O O . GLN A 1 259 ? 17.179 20.334 -35.520 1.00 86.75 259 GLN A O 1
ATOM 2133 N N . GLY A 1 260 ? 16.370 19.862 -37.557 1.00 91.88 260 GLY A N 1
ATOM 2134 C CA . GLY A 1 260 ? 16.505 18.410 -37.446 1.00 91.88 260 GLY A CA 1
ATOM 2135 C C . GLY A 1 260 ? 15.251 17.727 -36.900 1.00 91.88 260 GLY A C 1
ATOM 2136 O O . GLY A 1 260 ? 14.131 18.200 -37.100 1.00 91.88 260 GLY A O 1
ATOM 2137 N N . TYR A 1 261 ? 15.436 16.574 -36.255 1.00 93.88 261 TYR A N 1
ATOM 2138 C CA . TYR A 1 261 ? 14.341 15.728 -35.780 1.00 93.88 261 TYR A CA 1
ATOM 2139 C C . TYR A 1 261 ? 13.952 16.033 -34.335 1.00 93.88 261 TYR A C 1
ATOM 2141 O O . TYR A 1 261 ? 14.815 16.207 -33.476 1.00 93.88 261 TYR A O 1
ATOM 2149 N N . PHE A 1 262 ? 12.653 16.018 -34.056 1.00 94.62 262 PHE A N 1
ATOM 2150 C CA . PHE A 1 262 ? 12.067 16.250 -32.740 1.00 94.62 262 PHE A CA 1
ATOM 2151 C C . PHE A 1 262 ? 11.111 15.124 -32.365 1.00 94.62 262 PHE A C 1
ATOM 2153 O O . PHE A 1 262 ? 10.449 14.537 -33.222 1.00 94.62 262 PHE A O 1
ATOM 2160 N N . LEU A 1 263 ? 11.030 14.844 -31.065 1.00 93.56 263 LEU A N 1
ATOM 2161 C CA . LEU A 1 263 ? 10.006 13.980 -30.494 1.00 93.56 263 LEU A CA 1
ATOM 2162 C C . LEU A 1 263 ? 8.991 14.801 -29.722 1.00 93.56 263 LEU A C 1
ATOM 2164 O O . LEU A 1 263 ? 9.368 15.535 -28.813 1.00 93.56 263 LEU A O 1
ATOM 2168 N N . ASN A 1 264 ? 7.720 14.608 -30.060 1.00 93.19 264 ASN A N 1
ATOM 2169 C CA . ASN A 1 264 ? 6.569 15.239 -29.435 1.00 93.19 264 ASN A CA 1
ATOM 2170 C C . ASN A 1 264 ? 5.619 14.154 -28.920 1.00 93.19 264 ASN A C 1
ATOM 2172 O O . ASN A 1 264 ? 4.855 13.571 -29.689 1.00 93.19 264 ASN A O 1
ATOM 2176 N N . PHE A 1 265 ? 5.690 13.827 -27.629 1.00 91.19 265 PHE A N 1
ATOM 2177 C CA . PHE A 1 265 ? 4.917 12.714 -27.077 1.00 91.19 265 PHE A CA 1
ATOM 2178 C C . PHE A 1 265 ? 4.490 12.945 -25.629 1.00 91.19 265 PHE A C 1
ATOM 2180 O O . PHE A 1 265 ? 5.066 13.723 -24.872 1.00 91.19 265 PHE A O 1
ATOM 2187 N N . ASN A 1 266 ? 3.478 12.188 -25.212 1.00 89.56 266 ASN A N 1
ATOM 2188 C CA . ASN A 1 266 ? 3.042 12.144 -23.821 1.00 89.56 266 ASN A CA 1
ATOM 2189 C C . ASN A 1 266 ? 3.762 11.014 -23.086 1.00 89.56 266 ASN A C 1
ATOM 2191 O O . ASN A 1 266 ? 3.654 9.862 -23.495 1.00 89.56 266 ASN A O 1
ATOM 2195 N N . GLN A 1 267 ? 4.421 11.256 -21.959 1.00 86.88 267 GLN A N 1
ATOM 2196 C CA . GLN A 1 267 ? 5.018 10.180 -21.159 1.00 86.88 267 GLN A CA 1
ATOM 2197 C C . GLN A 1 267 ? 3.945 9.232 -20.609 1.00 86.88 267 GLN A C 1
ATOM 2199 O O . GLN A 1 267 ? 2.972 9.660 -19.993 1.00 86.88 267 GLN A O 1
ATOM 2204 N N . LYS A 1 268 ? 4.136 7.913 -20.728 1.00 81.31 268 LYS A N 1
ATOM 2205 C CA . LYS A 1 268 ? 3.163 6.908 -20.254 1.00 81.31 268 LYS A CA 1
ATOM 2206 C C . LYS A 1 268 ? 2.938 6.951 -18.741 1.00 81.31 268 LYS A C 1
ATOM 2208 O O . LYS A 1 268 ? 1.866 6.592 -18.263 1.00 81.31 268 LYS A O 1
ATOM 2213 N N . LYS A 1 269 ? 3.974 7.292 -17.969 1.00 78.69 269 LYS A N 1
ATOM 2214 C CA . LYS A 1 269 ? 3.948 7.171 -16.503 1.00 78.69 269 LYS A CA 1
ATOM 2215 C C . LYS A 1 269 ? 3.365 8.399 -15.805 1.00 78.69 269 LYS A C 1
ATOM 2217 O O . LYS A 1 269 ? 2.695 8.251 -14.788 1.00 78.69 269 LYS A O 1
ATOM 2222 N N . THR A 1 270 ? 3.674 9.584 -16.308 1.00 81.38 270 THR A N 1
ATOM 2223 C CA . THR A 1 270 ? 3.350 10.879 -15.688 1.00 81.38 270 THR A CA 1
ATOM 2224 C C . THR A 1 270 ? 2.310 11.658 -16.486 1.00 81.38 270 THR A C 1
ATOM 2226 O O . THR A 1 270 ? 1.765 12.616 -15.950 1.00 81.38 270 THR A O 1
ATOM 2229 N N . ASN A 1 271 ? 2.026 11.253 -17.733 1.00 82.25 271 ASN A N 1
ATOM 2230 C CA . ASN A 1 271 ? 1.245 12.012 -18.715 1.00 82.25 271 ASN A CA 1
ATOM 2231 C C . ASN A 1 271 ? 1.797 13.424 -18.980 1.00 82.25 271 ASN A C 1
ATOM 2233 O O . ASN A 1 271 ? 1.058 14.288 -19.437 1.00 82.25 271 ASN A O 1
ATOM 2237 N N . GLY A 1 272 ? 3.078 13.668 -18.683 1.00 83.75 272 GLY A N 1
ATOM 2238 C CA . GLY A 1 272 ? 3.744 14.911 -19.064 1.00 83.75 272 GLY A CA 1
ATOM 2239 C C . GLY A 1 272 ? 3.974 14.949 -20.571 1.00 83.75 272 GLY A C 1
ATOM 2240 O O . GLY A 1 272 ? 4.374 13.933 -21.141 1.00 83.75 272 GLY A O 1
ATOM 2241 N N . ILE A 1 273 ? 3.713 16.098 -21.190 1.00 87.75 273 ILE A N 1
ATOM 2242 C CA . ILE A 1 273 ? 4.063 16.366 -22.588 1.00 87.75 273 ILE A CA 1
ATOM 2243 C C . ILE A 1 273 ? 5.562 16.657 -22.634 1.00 87.75 273 ILE A C 1
ATOM 2245 O O . ILE A 1 273 ? 6.047 17.493 -21.873 1.00 87.75 273 ILE A O 1
ATOM 2249 N N . GLU A 1 274 ? 6.278 15.966 -23.509 1.00 89.69 274 GLU A N 1
ATOM 2250 C CA . GLU A 1 274 ? 7.696 16.185 -23.772 1.00 89.69 274 GLU A CA 1
ATOM 2251 C C . GLU A 1 274 ? 7.874 16.585 -25.233 1.00 89.69 274 GLU A C 1
ATOM 2253 O O . GLU A 1 274 ? 7.279 15.977 -26.126 1.00 89.69 274 GLU A O 1
ATOM 2258 N N . TYR A 1 275 ? 8.708 17.599 -25.450 1.00 91.38 275 TYR A N 1
ATOM 2259 C CA . TYR A 1 275 ? 9.087 18.077 -26.770 1.00 91.38 275 TYR A CA 1
ATOM 2260 C C . TYR A 1 275 ? 10.580 18.394 -26.784 1.00 91.38 275 TYR A C 1
ATOM 2262 O O . TYR A 1 275 ? 11.015 19.339 -26.120 1.00 91.38 275 TYR A O 1
ATOM 2270 N N . TYR A 1 276 ? 11.377 17.593 -27.491 1.00 92.12 276 TYR A N 1
ATOM 2271 C CA . TYR A 1 276 ? 12.827 17.792 -27.533 1.00 92.12 276 TYR A CA 1
ATOM 2272 C C . TYR A 1 276 ? 13.479 17.237 -28.809 1.00 92.12 276 TYR A C 1
ATOM 2274 O O . TYR A 1 276 ? 12.947 16.304 -29.418 1.00 92.12 276 TYR A O 1
ATOM 2282 N N . PRO A 1 277 ? 14.632 17.800 -29.224 1.00 93.50 277 PRO A N 1
ATOM 2283 C CA . PRO A 1 277 ? 15.359 17.336 -30.401 1.00 93.50 277 PRO A CA 1
ATOM 2284 C C . PRO A 1 277 ? 16.035 15.983 -30.153 1.00 93.50 277 PRO A C 1
ATOM 2286 O O . PRO A 1 277 ? 16.529 15.713 -29.056 1.00 93.50 277 PRO A O 1
ATOM 2289 N N . ILE A 1 278 ? 16.120 15.153 -31.192 1.00 94.88 278 ILE A N 1
ATOM 2290 C CA . ILE A 1 278 ? 16.874 13.894 -31.187 1.00 94.88 278 ILE A CA 1
ATOM 2291 C C . ILE A 1 278 ? 17.942 13.886 -32.280 1.00 94.88 278 ILE A C 1
ATOM 2293 O O . ILE A 1 278 ? 17.812 14.535 -33.316 1.00 94.88 278 ILE A O 1
ATOM 2297 N N . SER A 1 279 ? 19.023 13.143 -32.045 1.00 93.19 279 SER A N 1
ATOM 2298 C CA . SER A 1 279 ? 20.139 13.068 -32.986 1.00 93.19 279 SER A CA 1
ATOM 2299 C C . SER A 1 279 ? 19.779 12.276 -34.246 1.00 93.19 279 SER A C 1
ATOM 2301 O O . SER A 1 279 ? 19.004 11.320 -34.203 1.00 93.19 279 SER A O 1
ATOM 2303 N N . GLU A 1 280 ? 20.423 12.604 -35.368 1.00 91.81 280 GLU A N 1
ATOM 2304 C CA . GLU A 1 280 ? 20.294 11.827 -36.611 1.00 91.81 280 GLU A CA 1
ATOM 2305 C C . GLU A 1 280 ? 20.728 10.365 -36.427 1.00 91.81 280 GLU A C 1
ATOM 2307 O O . GLU A 1 280 ? 20.148 9.460 -37.021 1.00 91.81 280 GLU A O 1
ATOM 2312 N N . GLN A 1 281 ? 21.697 10.117 -35.538 1.00 91.50 281 GLN A N 1
ATOM 2313 C CA . GLN A 1 281 ? 22.110 8.766 -35.149 1.00 91.50 281 GLN A CA 1
ATOM 2314 C C . GLN A 1 281 ? 20.995 7.984 -34.447 1.00 91.50 281 GLN A C 1
ATOM 2316 O O . GLN A 1 281 ? 20.910 6.772 -34.602 1.00 91.50 281 GLN A O 1
ATOM 2321 N N . ALA A 1 282 ? 20.139 8.647 -33.664 1.00 93.62 282 ALA A N 1
ATOM 2322 C CA . ALA A 1 282 ? 18.981 7.984 -33.077 1.00 93.62 282 ALA A CA 1
ATOM 2323 C C . ALA A 1 282 ? 17.954 7.639 -34.164 1.00 93.62 282 ALA A C 1
ATOM 2325 O O . ALA A 1 282 ? 17.394 6.546 -34.162 1.00 93.62 282 ALA A O 1
ATOM 2326 N N . VAL A 1 283 ? 17.746 8.538 -35.128 1.00 93.06 283 VAL A N 1
ATOM 2327 C CA . VAL A 1 283 ? 16.804 8.324 -36.236 1.00 93.06 283 VAL A CA 1
ATOM 2328 C C . VAL A 1 283 ? 17.263 7.210 -37.177 1.00 93.06 283 VAL A C 1
ATOM 2330 O O . VAL A 1 283 ? 16.430 6.436 -37.637 1.00 93.06 283 VAL A O 1
ATOM 2333 N N . SER A 1 284 ? 18.569 7.046 -37.405 1.00 92.62 284 SER A N 1
ATOM 2334 C CA . SER A 1 284 ? 19.096 5.964 -38.252 1.00 92.62 284 SER A CA 1
ATOM 2335 C C . SER A 1 284 ? 18.898 4.557 -37.671 1.00 92.62 284 SER A C 1
ATOM 2337 O O . SER A 1 284 ? 19.038 3.572 -38.392 1.00 92.62 284 SER A O 1
ATOM 2339 N N . LEU A 1 285 ? 18.548 4.443 -36.383 1.00 91.81 285 LEU A N 1
ATOM 2340 C CA . LEU A 1 285 ? 18.167 3.177 -35.743 1.00 91.81 285 LEU A CA 1
ATOM 2341 C C . LEU A 1 285 ? 16.693 2.810 -35.977 1.00 91.81 285 LEU A C 1
ATOM 2343 O O . LEU A 1 285 ? 16.268 1.698 -35.639 1.00 91.81 285 LEU A O 1
ATOM 2347 N N . LEU A 1 286 ? 15.898 3.735 -36.515 1.00 92.19 286 LEU A N 1
ATOM 2348 C CA . LEU A 1 286 ? 14.492 3.512 -36.819 1.00 92.19 286 LEU A CA 1
ATOM 2349 C C . LEU A 1 286 ? 14.344 2.789 -38.169 1.00 92.19 286 LEU A C 1
ATOM 2351 O O . LEU A 1 286 ? 15.253 2.775 -38.993 1.00 92.19 286 LEU A O 1
ATOM 2355 N N . ASN A 1 287 ? 13.196 2.142 -38.376 1.00 85.62 287 ASN A N 1
ATOM 2356 C CA . ASN A 1 287 ? 12.858 1.532 -39.667 1.00 85.62 287 ASN A CA 1
ATOM 2357 C C . ASN A 1 287 ? 12.459 2.599 -40.705 1.00 85.62 287 ASN A C 1
ATOM 2359 O O . ASN A 1 287 ? 12.440 3.792 -40.411 1.00 85.62 287 ASN A O 1
ATOM 2363 N N . GLU A 1 288 ? 12.089 2.171 -41.913 1.00 85.00 288 GLU A N 1
ATOM 2364 C CA . GLU A 1 288 ? 11.392 3.052 -42.852 1.00 85.00 288 GLU A CA 1
ATOM 2365 C C . GLU A 1 288 ? 10.138 3.648 -42.200 1.00 85.00 288 GLU A C 1
ATOM 2367 O O . GLU A 1 288 ? 9.407 2.967 -41.471 1.00 85.00 288 GLU A O 1
ATOM 2372 N N . LYS A 1 289 ? 9.922 4.946 -42.441 1.00 84.00 289 LYS A N 1
ATOM 2373 C CA . LYS A 1 289 ? 8.827 5.701 -41.834 1.00 84.00 289 LYS A CA 1
ATOM 2374 C C . LYS A 1 289 ? 7.491 5.080 -42.237 1.00 84.00 289 LYS A C 1
ATOM 2376 O O . LYS A 1 289 ? 7.153 5.041 -43.416 1.00 84.00 289 LYS A O 1
ATOM 2381 N N . GLY A 1 290 ? 6.746 4.611 -41.242 1.00 86.62 290 GLY A N 1
ATOM 2382 C CA . GLY A 1 290 ? 5.408 4.062 -41.422 1.00 86.62 290 GLY A CA 1
ATOM 2383 C C . GLY A 1 290 ? 4.305 5.109 -41.278 1.00 86.62 290 GLY A C 1
ATOM 2384 O O . GLY A 1 290 ? 4.557 6.306 -41.118 1.00 86.62 290 GLY A O 1
ATOM 2385 N N . GLU A 1 291 ? 3.063 4.624 -41.286 1.00 91.25 291 GLU A N 1
ATOM 2386 C CA . GLU A 1 291 ? 1.868 5.433 -41.033 1.00 91.25 291 GLU A CA 1
ATOM 2387 C C . GLU A 1 291 ? 1.944 6.158 -39.678 1.00 91.25 291 GLU A C 1
ATOM 2389 O O . GLU A 1 291 ? 2.433 5.568 -38.709 1.00 91.25 291 GLU A O 1
ATOM 2394 N N . PRO A 1 292 ? 1.397 7.383 -39.539 1.00 91.94 292 PRO A N 1
ATOM 2395 C CA . PRO A 1 292 ? 1.494 8.169 -38.305 1.00 91.94 292 PRO A CA 1
ATOM 2396 C C . PRO A 1 292 ? 1.011 7.440 -37.043 1.00 91.94 292 PRO A C 1
ATOM 2398 O O . PRO A 1 292 ? 1.512 7.684 -35.947 1.00 91.94 292 PRO A O 1
ATOM 2401 N N . THR A 1 293 ? 0.044 6.533 -37.184 1.00 92.62 293 THR A N 1
ATOM 2402 C CA . THR A 1 293 ? -0.519 5.744 -36.080 1.00 92.62 293 THR A CA 1
ATOM 2403 C C . THR A 1 293 ? 0.223 4.434 -35.814 1.00 92.62 293 THR A C 1
ATOM 2405 O O . THR A 1 293 ? -0.044 3.779 -34.806 1.00 92.62 293 THR A O 1
ATOM 2408 N N . ALA A 1 294 ? 1.111 4.009 -36.714 1.00 93.56 294 ALA A N 1
ATOM 2409 C CA . ALA A 1 294 ? 1.866 2.775 -36.565 1.00 93.56 294 ALA A CA 1
ATOM 2410 C C . ALA A 1 294 ? 2.983 2.941 -35.527 1.00 93.56 294 ALA A C 1
ATOM 2412 O O . ALA A 1 294 ? 3.566 4.017 -35.368 1.00 93.56 294 ALA A O 1
ATOM 2413 N N . LYS A 1 295 ? 3.283 1.855 -34.808 1.00 93.75 295 LYS A N 1
ATOM 2414 C CA . LYS A 1 295 ? 4.356 1.843 -33.812 1.00 93.75 295 LYS A CA 1
ATOM 2415 C C . LYS A 1 295 ? 5.716 1.869 -34.493 1.00 93.75 295 LYS A C 1
ATOM 2417 O O . LYS A 1 295 ? 5.950 1.134 -35.446 1.00 93.75 295 LYS A O 1
ATOM 2422 N N . VAL A 1 296 ? 6.635 2.642 -33.927 1.00 93.94 296 VAL A N 1
ATOM 2423 C CA . VAL A 1 296 ? 8.019 2.725 -34.413 1.00 93.94 296 VAL A CA 1
ATOM 2424 C C . VAL A 1 296 ? 8.782 1.428 -34.119 1.00 93.94 296 VAL A C 1
ATOM 2426 O O . VAL A 1 296 ? 9.505 0.919 -34.970 1.00 93.94 296 VAL A O 1
ATOM 2429 N N . PHE A 1 297 ? 8.564 0.850 -32.933 1.00 93.62 297 PHE A N 1
ATOM 2430 C CA . PHE A 1 297 ? 9.147 -0.425 -32.502 1.00 93.62 297 PHE A CA 1
ATOM 2431 C C . PHE A 1 297 ? 8.061 -1.503 -32.383 1.00 93.62 297 PHE A C 1
ATOM 2433 O O . PHE A 1 297 ? 7.711 -1.955 -31.288 1.00 93.62 297 PHE A O 1
ATOM 2440 N N . GLU A 1 298 ? 7.472 -1.879 -33.516 1.00 91.56 298 GLU A N 1
ATOM 2441 C CA . GLU A 1 298 ? 6.453 -2.929 -33.573 1.00 91.56 298 GLU A CA 1
ATOM 2442 C C . GLU A 1 298 ? 7.001 -4.286 -33.093 1.00 91.56 298 GLU A C 1
ATOM 2444 O O . GLU A 1 298 ? 8.133 -4.655 -33.390 1.00 91.56 298 GLU A O 1
ATOM 2449 N N . GLY A 1 299 ? 6.211 -5.018 -32.298 1.00 89.19 299 GLY A N 1
ATOM 2450 C CA . GLY A 1 299 ? 6.627 -6.291 -31.691 1.00 89.19 299 GLY A CA 1
ATOM 2451 C C . GLY A 1 299 ? 7.523 -6.166 -30.451 1.00 89.19 299 GLY A C 1
ATOM 2452 O O . GLY A 1 299 ? 7.903 -7.182 -29.870 1.00 89.19 299 GLY A O 1
ATOM 2453 N N . LEU A 1 300 ? 7.852 -4.948 -29.997 1.00 91.00 300 LEU A N 1
ATOM 2454 C CA . LEU A 1 300 ? 8.638 -4.766 -28.777 1.00 91.00 300 LEU A CA 1
ATOM 2455 C C . LEU A 1 300 ? 7.792 -5.106 -27.538 1.00 91.00 300 LEU A C 1
ATOM 2457 O O . LEU A 1 300 ? 6.800 -4.440 -27.223 1.00 91.00 300 LEU A O 1
ATOM 2461 N N . GLU A 1 301 ? 8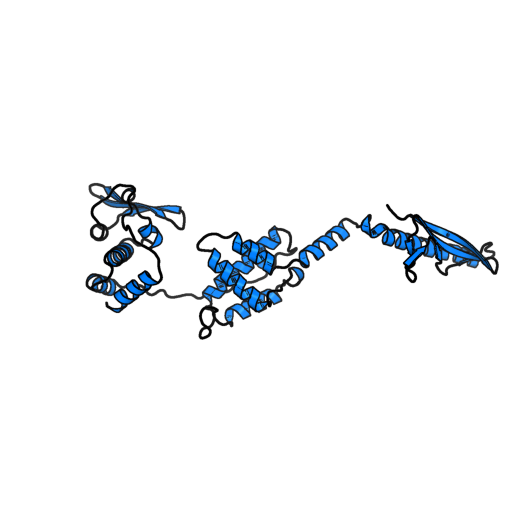.211 -6.127 -26.795 1.00 87.62 301 GLU A N 1
ATOM 2462 C CA . GLU A 1 301 ? 7.490 -6.616 -25.620 1.00 87.62 301 GLU A CA 1
ATOM 2463 C C . GLU A 1 301 ? 8.378 -6.722 -24.384 1.00 87.62 301 GLU A C 1
ATOM 2465 O O . GLU A 1 301 ? 9.525 -7.168 -24.437 1.00 87.62 301 GLU A O 1
ATOM 2470 N N . TYR A 1 302 ? 7.808 -6.383 -23.228 1.00 82.31 302 TYR A N 1
ATOM 2471 C CA . TYR A 1 302 ? 8.461 -6.613 -21.946 1.00 82.31 302 TYR A CA 1
ATOM 2472 C C . TYR A 1 302 ? 8.208 -8.048 -21.478 1.00 82.31 302 TYR A C 1
ATOM 2474 O O . TYR A 1 302 ? 7.082 -8.397 -21.124 1.00 82.31 302 TYR A O 1
ATOM 2482 N N . SER A 1 303 ? 9.249 -8.880 -21.434 1.00 83.81 303 SER A N 1
ATOM 2483 C CA . SER A 1 303 ? 9.142 -10.244 -20.910 1.00 83.81 303 SER A CA 1
ATOM 2484 C C . SER A 1 303 ? 10.442 -10.708 -20.255 1.00 83.81 303 SER A C 1
ATOM 2486 O O . SER A 1 303 ? 11.529 -10.201 -20.544 1.00 83.81 303 SER A O 1
ATOM 2488 N N . ALA A 1 304 ? 10.344 -11.717 -19.384 1.00 81.50 304 ALA A N 1
ATOM 2489 C CA . ALA A 1 304 ? 11.521 -12.361 -18.798 1.00 81.50 304 ALA A CA 1
ATOM 2490 C C . ALA A 1 304 ? 12.445 -12.961 -19.877 1.00 81.50 304 ALA A C 1
ATOM 2492 O O . ALA A 1 304 ? 13.664 -12.955 -19.719 1.00 81.50 304 ALA A O 1
ATOM 2493 N N . TYR A 1 305 ? 11.866 -13.422 -20.989 1.00 84.62 305 TYR A N 1
ATOM 2494 C CA . TYR A 1 305 ? 12.603 -13.939 -22.136 1.00 84.62 305 TYR A CA 1
ATOM 2495 C C . TYR A 1 305 ? 13.430 -12.842 -22.822 1.00 84.62 305 TYR A C 1
ATOM 2497 O O . TYR A 1 305 ? 14.636 -13.010 -22.996 1.00 84.62 305 TYR A O 1
ATOM 2505 N N . HIS A 1 306 ? 12.831 -11.684 -23.125 1.00 84.00 306 HIS A N 1
ATOM 2506 C CA . HIS A 1 306 ? 13.548 -10.553 -23.728 1.00 84.00 306 HIS A CA 1
ATOM 2507 C C . HIS A 1 306 ? 14.631 -9.988 -22.797 1.00 84.00 306 HIS A C 1
ATOM 2509 O O . HIS A 1 306 ? 15.732 -9.686 -23.251 1.00 84.00 306 HIS A O 1
ATOM 2515 N N . ASN A 1 307 ? 14.374 -9.937 -21.486 1.00 86.19 307 ASN A N 1
ATOM 2516 C CA . ASN A 1 307 ? 15.377 -9.513 -20.504 1.00 86.19 307 ASN A CA 1
ATOM 2517 C C . ASN A 1 307 ? 16.591 -10.454 -20.460 1.00 86.19 307 ASN A C 1
ATOM 2519 O O . ASN A 1 307 ? 17.714 -9.993 -20.268 1.00 86.19 307 ASN A O 1
ATOM 2523 N N . LYS A 1 308 ? 16.389 -11.764 -20.662 1.00 87.62 308 LYS A N 1
ATOM 2524 C CA . LYS A 1 308 ? 17.491 -12.731 -20.753 1.00 87.62 308 LYS A CA 1
ATOM 2525 C C . LYS A 1 308 ? 18.360 -12.473 -21.986 1.00 87.62 308 LYS A C 1
ATOM 2527 O O . LYS A 1 308 ? 19.579 -12.484 -21.859 1.00 87.62 308 LYS A O 1
ATOM 2532 N N . HIS A 1 309 ? 17.750 -12.206 -23.142 1.00 87.06 309 HIS A N 1
ATOM 2533 C CA . HIS A 1 309 ? 18.483 -11.845 -24.365 1.00 87.06 309 HIS A CA 1
ATOM 2534 C C . HIS A 1 309 ? 19.263 -10.543 -24.204 1.00 87.06 309 HIS A C 1
ATOM 2536 O O . HIS A 1 309 ? 20.425 -10.482 -24.593 1.00 87.06 309 HIS A O 1
ATOM 2542 N N . LEU A 1 310 ? 18.662 -9.533 -23.565 1.00 89.12 310 LEU A N 1
ATOM 2543 C CA . LEU A 1 310 ? 19.350 -8.283 -23.245 1.00 89.12 310 LEU A CA 1
ATOM 2544 C C . LEU A 1 310 ? 20.571 -8.537 -22.349 1.00 89.12 310 LEU A C 1
ATOM 2546 O O . LEU A 1 310 ? 21.658 -8.055 -22.643 1.00 89.12 310 LEU A O 1
ATOM 2550 N N . PHE A 1 311 ? 20.409 -9.338 -21.292 1.00 89.25 311 PHE A N 1
ATOM 2551 C CA . PHE A 1 311 ? 21.502 -9.704 -20.390 1.00 89.25 311 PHE A CA 1
ATOM 2552 C C . PHE A 1 311 ? 22.626 -10.462 -21.110 1.00 89.25 311 PHE A C 1
ATOM 2554 O O . PHE A 1 311 ? 23.797 -10.165 -20.899 1.00 89.25 311 PHE A O 1
ATOM 2561 N N . GLN A 1 312 ? 22.282 -11.415 -21.982 1.00 90.88 312 GLN A N 1
ATOM 2562 C CA . GLN A 1 312 ? 23.258 -12.165 -22.777 1.00 90.88 312 GLN A CA 1
ATOM 2563 C C . GLN A 1 312 ? 24.018 -11.268 -23.755 1.00 90.88 312 GLN A C 1
ATOM 2565 O O . GLN A 1 312 ? 25.229 -11.405 -23.876 1.00 90.88 312 GLN A O 1
ATOM 2570 N N . TRP A 1 313 ? 23.324 -10.349 -24.429 1.00 93.12 313 TRP A N 1
ATOM 2571 C CA . TRP A 1 313 ? 23.957 -9.405 -25.348 1.00 93.12 313 TRP A CA 1
ATOM 2572 C C . TRP A 1 313 ? 24.891 -8.442 -24.615 1.00 93.12 313 TRP A C 1
ATOM 2574 O O . TRP A 1 313 ? 26.016 -8.238 -25.063 1.00 93.12 313 TRP A O 1
ATOM 2584 N N . ILE A 1 314 ? 24.466 -7.925 -23.456 1.00 91.06 314 ILE A N 1
ATOM 2585 C CA . ILE A 1 314 ? 25.314 -7.068 -22.622 1.00 91.06 314 ILE A CA 1
ATOM 2586 C C . ILE A 1 314 ? 26.547 -7.829 -22.128 1.00 91.06 314 ILE A C 1
ATOM 2588 O O . ILE A 1 314 ? 27.647 -7.303 -22.208 1.00 91.06 314 ILE A O 1
ATOM 2592 N N . GLY A 1 315 ? 26.389 -9.075 -21.674 1.00 89.50 315 GLY A N 1
ATOM 2593 C CA . GLY A 1 315 ? 27.512 -9.898 -21.213 1.00 89.50 315 GLY A CA 1
ATOM 2594 C C . GLY A 1 315 ? 28.451 -10.389 -22.321 1.00 89.50 315 GLY A C 1
ATOM 2595 O O . GLY A 1 315 ? 29.548 -10.844 -22.016 1.00 89.50 315 GLY A O 1
ATOM 2596 N N . ALA A 1 316 ? 28.029 -10.332 -23.588 1.00 89.94 316 ALA A N 1
ATOM 2597 C CA . ALA A 1 316 ? 28.859 -10.680 -24.740 1.00 89.94 316 ALA A CA 1
ATOM 2598 C C . ALA A 1 316 ? 29.712 -9.505 -25.248 1.00 89.94 316 ALA A C 1
ATOM 2600 O O . ALA A 1 316 ? 30.619 -9.730 -26.050 1.00 89.94 316 ALA A O 1
ATOM 2601 N N . ALA A 1 317 ? 29.397 -8.273 -24.831 1.00 84.94 317 ALA A N 1
ATOM 2602 C CA . ALA A 1 317 ? 30.195 -7.090 -25.122 1.00 84.94 317 ALA A CA 1
ATOM 2603 C C . ALA A 1 317 ? 31.358 -7.004 -24.141 1.00 84.94 317 ALA A C 1
ATOM 2605 O O . ALA A 1 317 ? 32.499 -7.044 -24.635 1.00 84.94 317 ALA A O 1
#